Protein AF-A0A7S0MKZ1-F1 (afdb_monomer_lite)

Radius of gyration: 19.64 Å; chains: 1; bounding box: 57×37×52 Å

InterPro domains:
  IPR003675 CAAX prenyl protease 2/Lysostaphin resistance protein A-like domain [PF02517] (67-176)

Organism: NCBI:txid233186

Structure (mmCIF, N/CA/C/O backbone):
data_AF-A0A7S0MKZ1-F1
#
_entry.id   AF-A0A7S0MKZ1-F1
#
loop_
_atom_site.group_PDB
_atom_site.id
_atom_site.type_symbol
_atom_site.label_atom_id
_atom_site.label_alt_id
_atom_site.label_comp_id
_atom_site.label_asym_id
_atom_site.label_entity_id
_atom_site.label_seq_id
_atom_site.pdbx_PDB_ins_code
_atom_site.Cartn_x
_atom_site.Cartn_y
_atom_site.Cartn_z
_atom_site.occupancy
_atom_site.B_iso_or_equiv
_atom_site.auth_seq_id
_atom_site.auth_comp_id
_atom_site.auth_asym_id
_atom_site.auth_atom_id
_atom_site.pdbx_PDB_model_num
ATOM 1 N N . MET A 1 1 ? 18.507 9.967 -11.673 1.00 58.81 1 MET A N 1
ATOM 2 C CA . MET A 1 1 ? 17.142 10.000 -12.241 1.00 58.81 1 MET A CA 1
ATOM 3 C C . MET A 1 1 ? 17.234 10.673 -13.596 1.00 58.81 1 MET A C 1
ATOM 5 O O . MET A 1 1 ? 17.919 11.688 -13.677 1.00 58.81 1 MET A O 1
ATOM 9 N N . SER A 1 2 ? 16.635 10.109 -14.650 1.00 60.75 2 SER A N 1
ATOM 10 C CA . SER A 1 2 ? 16.530 10.819 -15.931 1.00 60.75 2 SER A CA 1
ATOM 11 C C . SER A 1 2 ? 15.840 12.165 -15.674 1.00 60.75 2 SER A C 1
ATOM 13 O O . SER A 1 2 ? 14.897 12.223 -14.884 1.00 60.75 2 SER A O 1
ATOM 15 N N . GLY A 1 3 ? 16.306 13.261 -16.279 1.00 74.06 3 GLY A N 1
ATOM 16 C CA . GLY A 1 3 ? 15.669 14.586 -16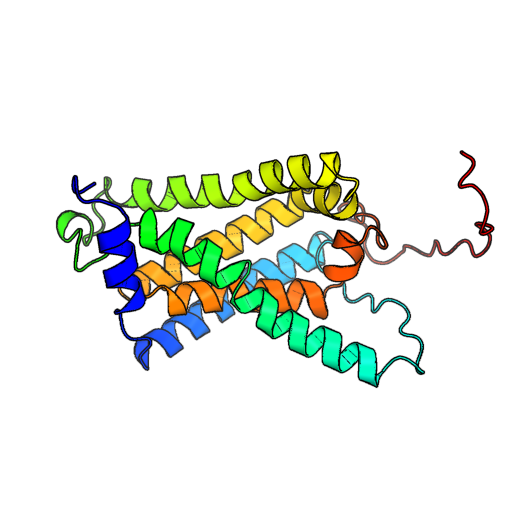.153 1.00 74.06 3 GLY A CA 1
ATOM 17 C C . GLY A 1 3 ? 14.277 14.666 -16.798 1.00 74.06 3 GLY A C 1
ATOM 18 O O . GLY A 1 3 ? 13.786 15.758 -17.065 1.00 74.06 3 GLY A O 1
ATOM 19 N N . LEU A 1 4 ? 13.675 13.514 -17.101 1.00 83.75 4 LEU A N 1
ATOM 20 C CA . LEU A 1 4 ? 12.362 13.381 -17.696 1.00 83.75 4 LEU A CA 1
ATOM 21 C C . LEU A 1 4 ? 11.275 13.612 -16.638 1.00 83.75 4 LEU A C 1
ATOM 23 O O . LEU A 1 4 ? 11.446 13.249 -15.467 1.00 83.75 4 LEU A O 1
ATOM 27 N N . PRO A 1 5 ? 10.147 14.209 -17.040 1.00 90.50 5 PRO A N 1
ATOM 28 C CA . PRO A 1 5 ? 9.021 14.442 -16.149 1.00 90.50 5 PRO A CA 1
ATOM 29 C C . PRO A 1 5 ? 8.377 13.122 -15.704 1.00 90.50 5 PRO A C 1
ATOM 31 O O . PRO A 1 5 ? 8.397 12.116 -16.414 1.00 90.50 5 PRO A O 1
ATOM 34 N N . CYS A 1 6 ? 7.747 13.131 -14.527 1.00 93.31 6 CYS A N 1
ATOM 35 C CA . CYS A 1 6 ? 7.126 11.932 -13.959 1.00 93.31 6 CYS A CA 1
ATOM 36 C C . CYS A 1 6 ? 5.998 11.349 -14.828 1.00 93.31 6 CYS A C 1
ATOM 38 O O . CYS A 1 6 ? 5.799 10.137 -14.817 1.00 93.31 6 CYS A O 1
ATOM 40 N N . TRP A 1 7 ? 5.306 12.175 -15.626 1.00 95.19 7 TRP A N 1
ATOM 41 C CA . TRP A 1 7 ? 4.223 11.705 -16.494 1.00 95.19 7 TRP A CA 1
ATOM 42 C C . TRP A 1 7 ? 4.703 10.681 -17.529 1.00 95.19 7 TRP A C 1
ATOM 44 O O . TRP A 1 7 ? 3.927 9.811 -17.905 1.00 95.19 7 TRP A O 1
ATOM 54 N N . THR A 1 8 ? 5.975 10.724 -17.952 1.00 95.38 8 THR A N 1
ATOM 55 C CA . THR A 1 8 ? 6.518 9.768 -18.933 1.00 95.38 8 THR A CA 1
ATOM 56 C C . THR A 1 8 ? 6.604 8.371 -18.333 1.00 95.38 8 THR A C 1
ATOM 58 O O . THR A 1 8 ? 6.295 7.379 -18.989 1.00 95.38 8 THR A O 1
ATOM 61 N N . ARG A 1 9 ? 6.985 8.290 -17.054 1.00 94.88 9 ARG A N 1
ATOM 62 C CA . ARG A 1 9 ? 6.998 7.031 -16.306 1.00 94.88 9 ARG A CA 1
ATOM 63 C C . ARG A 1 9 ? 5.583 6.554 -16.007 1.00 94.88 9 ARG A C 1
ATOM 65 O O . ARG A 1 9 ? 5.316 5.364 -16.147 1.00 94.88 9 ARG A O 1
ATOM 72 N N . LEU A 1 10 ? 4.675 7.471 -15.668 1.00 97.19 10 LEU A N 1
ATOM 73 C CA . LEU A 1 10 ? 3.264 7.155 -15.450 1.00 97.19 10 LEU A CA 1
ATOM 74 C C . LEU A 1 10 ? 2.625 6.523 -16.690 1.00 97.19 10 LEU A C 1
ATOM 76 O O . LEU A 1 10 ? 2.028 5.455 -16.589 1.00 97.19 10 LEU A O 1
ATOM 80 N N . GLU A 1 11 ? 2.783 7.158 -17.851 1.00 97.75 11 GLU A N 1
ATOM 81 C CA . GLU A 1 11 ? 2.286 6.649 -19.129 1.00 97.75 11 GLU A CA 1
ATOM 82 C C . GLU A 1 11 ? 2.872 5.269 -19.439 1.00 97.75 11 GLU A C 1
ATOM 84 O O . GLU A 1 11 ? 2.119 4.325 -19.675 1.00 97.75 11 GLU A O 1
ATOM 89 N N . ALA A 1 12 ? 4.199 5.122 -19.351 1.00 96.50 12 ALA A N 1
ATOM 90 C CA . ALA A 1 12 ? 4.858 3.841 -19.585 1.00 96.50 12 ALA A CA 1
ATOM 91 C C . ALA A 1 12 ? 4.323 2.743 -18.647 1.00 96.50 12 ALA A C 1
ATOM 93 O O . ALA A 1 12 ? 3.989 1.657 -19.106 1.00 96.50 12 ALA A O 1
ATOM 94 N N . SER A 1 13 ? 4.142 3.053 -17.361 1.00 97.44 13 SER A N 1
ATOM 95 C CA . SER A 1 13 ? 3.659 2.093 -16.360 1.00 97.44 13 SER A CA 1
ATOM 96 C C . SER A 1 13 ? 2.210 1.660 -16.578 1.00 97.44 13 SER A C 1
ATOM 98 O O . SER A 1 13 ? 1.862 0.512 -16.302 1.00 97.44 13 SER A O 1
ATOM 100 N N . LEU A 1 14 ? 1.352 2.580 -17.037 1.00 97.94 14 LEU A N 1
ATOM 101 C CA . LEU A 1 14 ? -0.048 2.300 -17.369 1.00 97.94 14 LEU A CA 1
ATOM 102 C C . LEU A 1 14 ? -0.169 1.436 -18.628 1.00 97.94 14 LEU A C 1
ATOM 104 O O . LEU A 1 14 ? -1.080 0.611 -18.714 1.00 97.94 14 LEU A O 1
ATOM 108 N N . LEU A 1 15 ? 0.742 1.632 -19.584 1.00 97.75 15 LEU A N 1
ATOM 109 C CA . LEU A 1 15 ? 0.801 0.886 -20.840 1.00 97.75 15 LEU A CA 1
ATOM 110 C C . LEU A 1 15 ? 1.528 -0.461 -20.709 1.00 97.75 15 LEU A C 1
ATOM 112 O O . LEU A 1 15 ? 1.342 -1.323 -21.568 1.00 97.75 15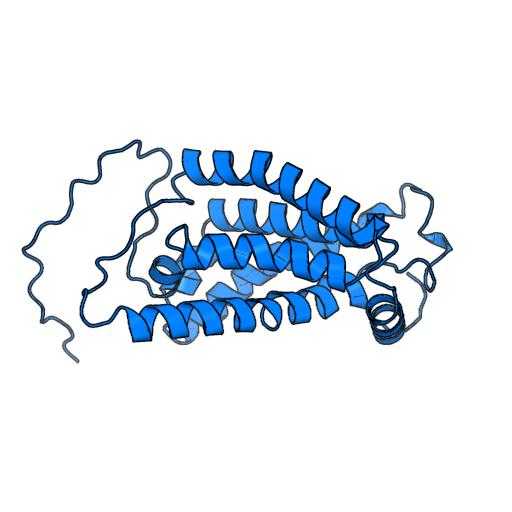 LEU A O 1
ATOM 116 N N . THR A 1 16 ? 2.316 -0.672 -19.649 1.00 96.88 16 THR A N 1
ATOM 117 C CA . THR A 1 16 ? 2.936 -1.970 -19.356 1.00 96.88 16 THR A CA 1
ATOM 118 C C . THR A 1 16 ? 1.845 -3.023 -19.114 1.00 96.88 16 THR A C 1
ATOM 120 O O . THR A 1 16 ? 1.061 -2.895 -18.164 1.00 96.88 16 THR A O 1
ATOM 123 N N . PRO A 1 17 ? 1.763 -4.067 -19.961 1.00 95.75 17 PRO A N 1
ATOM 124 C CA . PRO A 1 17 ? 0.648 -5.002 -19.946 1.00 95.75 17 PRO A CA 1
ATOM 125 C C . PRO A 1 17 ? 0.635 -5.836 -18.665 1.00 95.75 17 PRO A C 1
ATOM 127 O O . PRO A 1 17 ? 1.659 -6.366 -18.241 1.00 95.75 17 PRO A O 1
ATOM 130 N N . PHE A 1 18 ? -0.553 -6.013 -18.085 1.00 96.88 18 PHE A N 1
ATOM 131 C CA . PHE A 1 18 ? -0.762 -6.941 -16.975 1.00 96.88 18 PHE A CA 1
ATOM 132 C C . PHE A 1 18 ? -0.970 -8.364 -17.511 1.00 96.88 18 PHE A C 1
ATOM 134 O O . PHE A 1 18 ? -2.091 -8.858 -17.634 1.00 96.88 18 PHE A O 1
ATOM 141 N N . ASP A 1 19 ? 0.132 -8.978 -17.931 1.00 96.94 19 ASP A N 1
ATOM 142 C CA . ASP A 1 19 ? 0.163 -10.286 -18.580 1.00 96.94 19 ASP A CA 1
ATOM 143 C C . ASP A 1 19 ? 0.189 -11.469 -17.589 1.00 96.94 19 ASP A C 1
ATOM 145 O O . ASP A 1 19 ? 0.125 -11.317 -16.368 1.00 96.94 19 ASP A O 1
ATOM 149 N N . VAL A 1 20 ? 0.292 -12.689 -18.123 1.00 97.56 20 VAL A N 1
ATOM 150 C CA . VAL A 1 20 ? 0.321 -13.927 -17.326 1.00 97.56 20 VAL A CA 1
ATOM 151 C C . VAL A 1 20 ? 1.498 -13.956 -16.345 1.00 97.56 20 VAL A C 1
ATOM 153 O O . VAL A 1 20 ? 1.336 -14.404 -15.210 1.00 97.56 20 VAL A O 1
ATOM 156 N N . ASN A 1 21 ? 2.672 -13.463 -16.748 1.00 96.19 21 ASN A N 1
ATOM 157 C CA . ASN A 1 21 ? 3.822 -13.382 -15.851 1.00 96.19 21 ASN A CA 1
ATOM 158 C C . ASN A 1 21 ? 3.541 -12.418 -14.691 1.00 96.19 21 ASN A C 1
ATOM 160 O O . ASN A 1 21 ? 3.786 -12.749 -13.532 1.00 96.19 21 ASN A O 1
ATOM 164 N N . SER A 1 22 ? 2.946 -11.266 -14.996 1.00 97.00 22 SER A N 1
ATOM 165 C CA . SER A 1 22 ? 2.536 -10.279 -14.000 1.00 97.00 22 SER A CA 1
ATOM 166 C C . SER A 1 22 ? 1.533 -10.853 -13.003 1.00 97.00 22 SER A C 1
ATOM 168 O O . SER A 1 22 ? 1.674 -10.623 -11.805 1.00 97.00 22 SER A O 1
ATOM 170 N N . ILE A 1 23 ? 0.588 -11.681 -13.458 1.00 98.19 23 ILE A N 1
ATOM 171 C CA . ILE A 1 23 ? -0.352 -12.394 -12.581 1.00 98.19 23 ILE A CA 1
ATOM 172 C C . ILE A 1 23 ? 0.391 -13.310 -11.599 1.00 98.19 23 ILE A C 1
ATOM 174 O O . ILE A 1 23 ? 0.123 -13.251 -10.398 1.00 98.19 23 ILE A O 1
ATOM 178 N N . TYR A 1 24 ? 1.334 -14.134 -12.072 1.00 98.31 24 TYR A N 1
ATOM 179 C CA . TYR A 1 24 ? 2.093 -15.033 -11.192 1.00 98.31 24 TYR A CA 1
ATOM 180 C C . TYR A 1 24 ? 2.957 -14.272 -10.186 1.00 98.31 24 TYR A C 1
ATOM 182 O O . TYR A 1 24 ? 2.985 -14.633 -9.009 1.00 98.31 24 TYR A O 1
ATOM 190 N N . VAL A 1 25 ? 3.621 -13.200 -10.625 1.00 98.06 25 VAL A N 1
ATOM 191 C CA . VAL A 1 25 ? 4.422 -12.336 -9.749 1.00 98.06 25 VAL A CA 1
ATOM 192 C C . VAL A 1 25 ? 3.536 -11.677 -8.693 1.00 98.06 25 VAL A C 1
ATOM 194 O O . VAL A 1 25 ? 3.835 -11.776 -7.505 1.00 98.06 25 VAL A O 1
ATOM 197 N N . THR A 1 26 ? 2.419 -11.063 -9.090 1.00 98.50 26 THR A N 1
ATOM 198 C CA . THR A 1 26 ? 1.457 -10.439 -8.169 1.00 98.50 26 THR A CA 1
ATOM 199 C C . THR A 1 26 ? 0.914 -11.444 -7.157 1.00 98.50 26 THR A C 1
ATOM 201 O O . THR A 1 26 ? 0.898 -11.153 -5.961 1.00 98.50 26 THR A O 1
ATOM 204 N N . ALA A 1 27 ? 0.518 -12.640 -7.601 1.00 98.62 27 ALA A N 1
ATOM 205 C CA . ALA A 1 27 ? 0.027 -13.692 -6.715 1.00 98.62 27 ALA A CA 1
ATOM 206 C C . ALA A 1 27 ? 1.109 -14.169 -5.732 1.00 98.62 27 ALA A C 1
ATOM 208 O O . ALA A 1 27 ? 0.839 -14.309 -4.539 1.00 98.62 27 ALA A O 1
ATOM 209 N N . GLY A 1 28 ? 2.342 -14.368 -6.207 1.00 98.69 28 GLY A N 1
ATOM 210 C CA . GLY A 1 28 ? 3.477 -14.748 -5.365 1.00 98.69 28 GLY A CA 1
ATOM 211 C C . GLY A 1 28 ? 3.804 -13.689 -4.311 1.00 98.69 28 GLY A C 1
ATOM 212 O O . GLY A 1 28 ? 3.950 -14.016 -3.134 1.00 98.69 28 GLY A O 1
ATOM 213 N N . VAL A 1 29 ? 3.847 -12.412 -4.707 1.00 98.56 29 VAL A N 1
ATOM 214 C CA . VAL A 1 29 ? 4.084 -11.282 -3.795 1.00 98.56 29 VAL A CA 1
ATOM 215 C C . VAL A 1 29 ? 2.972 -11.170 -2.750 1.00 98.56 29 VAL A C 1
ATOM 217 O O . VAL A 1 29 ? 3.275 -11.008 -1.569 1.00 98.56 29 VAL A O 1
ATOM 220 N N . LEU A 1 30 ? 1.701 -11.314 -3.143 1.00 98.75 30 LEU A N 1
ATOM 221 C CA . LEU A 1 30 ? 0.575 -11.352 -2.203 1.00 98.75 30 LEU A CA 1
ATOM 222 C C . LEU A 1 30 ? 0.685 -12.521 -1.219 1.00 98.75 30 LEU A C 1
ATOM 224 O O . LEU A 1 30 ? 0.434 -12.335 -0.031 1.00 98.75 30 LEU A O 1
ATOM 228 N N . GLY A 1 31 ? 1.087 -13.704 -1.688 1.00 98.62 31 GLY A N 1
ATOM 229 C CA . GLY A 1 31 ? 1.298 -14.873 -0.834 1.00 98.62 31 GLY A CA 1
ATOM 230 C C . GLY A 1 31 ? 2.384 -14.636 0.217 1.00 98.62 31 GLY A C 1
ATOM 231 O O . GLY A 1 31 ? 2.157 -14.873 1.402 1.00 98.62 31 GLY A O 1
ATOM 232 N N . VAL A 1 32 ? 3.537 -14.099 -0.195 1.00 98.50 32 VAL A N 1
ATOM 233 C CA . VAL A 1 32 ? 4.629 -13.739 0.726 1.00 98.50 32 VAL A CA 1
ATOM 234 C C . VAL A 1 32 ? 4.181 -12.661 1.713 1.00 98.50 32 VAL A C 1
ATOM 236 O O . VAL A 1 32 ? 4.410 -12.793 2.915 1.00 98.50 32 VAL A O 1
ATOM 239 N N . LEU A 1 33 ? 3.500 -11.619 1.229 1.00 98.44 33 LEU A N 1
ATOM 240 C CA . LEU A 1 33 ? 2.969 -10.559 2.078 1.00 98.44 33 LEU A CA 1
ATOM 241 C C . LEU A 1 33 ? 1.985 -11.114 3.111 1.00 98.44 33 LEU A C 1
ATOM 243 O O . LEU A 1 33 ? 2.090 -10.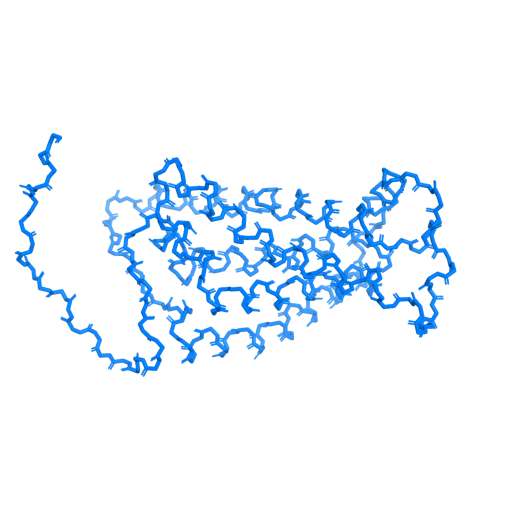753 4.276 1.00 98.44 33 LEU A O 1
ATOM 247 N N . ALA A 1 34 ? 1.074 -12.009 2.726 1.00 98.00 34 ALA A N 1
ATOM 248 C CA . ALA A 1 34 ? 0.127 -12.631 3.647 1.00 98.00 34 ALA A CA 1
ATOM 249 C C . ALA A 1 34 ? 0.845 -13.449 4.734 1.00 98.00 34 ALA A C 1
ATOM 251 O O . ALA A 1 34 ? 0.555 -13.289 5.918 1.00 98.00 34 ALA A O 1
ATOM 252 N N . VAL A 1 35 ? 1.842 -14.258 4.356 1.00 98.19 35 VAL A N 1
ATOM 253 C CA . VAL A 1 35 ? 2.644 -15.057 5.302 1.00 98.19 35 VAL A CA 1
ATOM 254 C C . VAL A 1 35 ? 3.380 -14.184 6.325 1.00 98.19 35 VAL A C 1
ATOM 256 O O . VAL A 1 35 ? 3.582 -14.624 7.452 1.00 98.19 35 VAL A O 1
ATOM 259 N N . ILE A 1 36 ? 3.757 -12.953 5.972 1.00 97.31 36 ILE A N 1
ATOM 260 C CA . ILE A 1 36 ? 4.471 -12.031 6.869 1.00 97.31 36 ILE A CA 1
ATOM 261 C C . ILE A 1 36 ? 3.498 -11.144 7.660 1.00 97.31 36 ILE A C 1
ATOM 263 O O . ILE A 1 36 ? 3.541 -11.087 8.888 1.00 97.31 36 ILE A O 1
ATOM 267 N N . ALA A 1 37 ? 2.620 -10.426 6.965 1.00 96.75 37 ALA A N 1
ATOM 268 C CA . ALA A 1 37 ? 1.786 -9.377 7.537 1.00 96.75 37 ALA A CA 1
ATOM 269 C C . ALA A 1 37 ? 0.660 -9.936 8.412 1.00 96.75 37 ALA A C 1
ATOM 271 O O . ALA A 1 37 ? 0.356 -9.351 9.452 1.00 96.75 37 ALA A O 1
ATOM 272 N N . THR A 1 38 ? 0.059 -11.071 8.040 1.00 95.38 38 THR A N 1
ATOM 273 C CA . THR A 1 38 ? -1.023 -11.678 8.825 1.00 95.38 38 THR A CA 1
ATOM 274 C C . THR A 1 38 ? -0.573 -12.062 10.238 1.00 95.38 38 THR A C 1
ATOM 276 O O . THR A 1 38 ? -1.202 -11.575 11.181 1.00 95.38 38 THR A O 1
ATOM 279 N N . PRO A 1 39 ? 0.510 -12.841 10.449 1.00 95.44 39 PRO A N 1
ATOM 280 C CA . PRO A 1 39 ? 0.942 -13.170 11.804 1.00 95.44 39 PRO A CA 1
ATOM 281 C C . PRO A 1 39 ? 1.406 -11.937 12.583 1.00 95.44 39 PRO A C 1
ATOM 283 O O . PRO A 1 39 ? 1.049 -11.812 13.748 1.00 95.44 39 PRO A O 1
ATOM 286 N N . ILE A 1 40 ? 2.121 -10.986 11.968 1.00 95.19 40 ILE A N 1
ATOM 287 C CA . ILE A 1 40 ? 2.504 -9.730 12.644 1.00 95.19 40 ILE A CA 1
ATOM 288 C C . ILE A 1 40 ? 1.259 -8.975 13.123 1.00 95.19 40 ILE A C 1
ATOM 290 O O . ILE A 1 40 ? 1.175 -8.545 14.276 1.00 95.19 40 ILE A O 1
ATOM 294 N N . GLY A 1 41 ? 0.268 -8.829 12.247 1.00 94.88 41 GLY A N 1
ATOM 295 C CA . GLY A 1 41 ? -0.972 -8.139 12.553 1.00 94.88 41 GLY A CA 1
ATOM 296 C C . GLY A 1 41 ? -1.780 -8.831 13.649 1.00 94.88 41 GLY A C 1
ATOM 297 O O . GLY A 1 41 ? -2.257 -8.161 14.560 1.00 94.88 41 GLY A O 1
ATOM 298 N N . GLN A 1 42 ? -1.893 -10.159 13.605 1.00 93.12 42 GLN A N 1
ATOM 299 C CA . GLN A 1 42 ? -2.633 -10.936 14.603 1.00 93.12 42 GLN A CA 1
ATOM 300 C C . GLN A 1 42 ? -1.915 -10.977 15.957 1.00 93.12 42 GLN A C 1
ATOM 302 O O . GLN A 1 42 ? -2.531 -10.699 16.984 1.00 93.12 42 GLN A O 1
ATOM 307 N N . LEU A 1 43 ? -0.605 -11.249 15.978 1.00 92.62 43 LEU A N 1
ATOM 308 C CA . LEU A 1 43 ? 0.192 -11.310 17.211 1.00 92.62 43 LEU A CA 1
ATOM 309 C C . LEU A 1 43 ? 0.285 -9.949 17.912 1.00 92.62 43 LEU A C 1
ATOM 311 O O . LEU A 1 43 ? 0.344 -9.885 19.138 1.00 92.62 43 LEU A O 1
ATOM 315 N N . SER A 1 44 ? 0.267 -8.853 17.151 1.00 92.06 44 SER A N 1
ATOM 316 C CA . SER A 1 44 ? 0.248 -7.494 17.707 1.00 92.06 44 SER A CA 1
ATOM 317 C C . SER A 1 44 ? -1.149 -7.013 18.129 1.00 92.06 44 SER A C 1
ATOM 319 O O . SER A 1 44 ? -1.269 -5.920 18.692 1.00 92.06 44 SER A O 1
ATOM 321 N N . GLY A 1 45 ? -2.203 -7.792 17.853 1.00 89.81 45 GLY A N 1
ATOM 322 C CA . GLY A 1 45 ? -3.603 -7.435 18.109 1.00 89.81 45 GLY A CA 1
ATOM 323 C C . GLY A 1 45 ? -4.169 -6.364 17.166 1.00 89.81 45 GLY A C 1
ATOM 324 O O . GLY A 1 45 ? -5.240 -5.809 17.429 1.00 89.81 45 GLY A O 1
ATOM 325 N N . PHE A 1 46 ? -3.457 -6.033 16.085 1.00 92.38 46 PHE A N 1
ATOM 326 C CA . PHE A 1 46 ? -3.922 -5.067 15.092 1.00 92.38 46 PHE A CA 1
ATOM 327 C C . PHE A 1 46 ? -4.944 -5.687 14.127 1.00 92.38 46 PHE A C 1
ATOM 329 O O . PHE A 1 46 ? -6.011 -5.113 13.909 1.00 92.38 46 PHE A O 1
ATOM 336 N N . LEU A 1 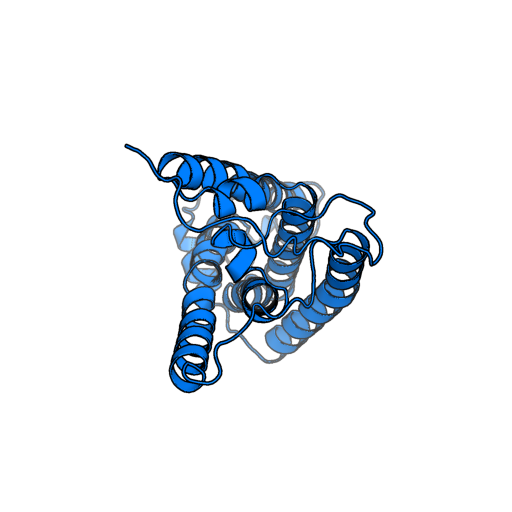47 ? -4.662 -6.881 13.599 1.00 92.50 47 LEU A N 1
ATOM 337 C CA . LEU A 1 47 ? -5.615 -7.658 12.804 1.00 92.50 47 LEU A CA 1
ATOM 338 C C . LEU A 1 47 ? -6.444 -8.538 13.737 1.00 92.50 47 LEU A C 1
ATOM 340 O O . LEU A 1 47 ? -5.917 -9.411 14.425 1.00 92.50 47 LEU A O 1
ATOM 344 N N . SER A 1 48 ? -7.745 -8.286 13.763 1.00 86.25 48 SER A N 1
ATOM 345 C CA . SER A 1 48 ? -8.717 -8.901 14.661 1.00 86.25 48 SER A CA 1
ATOM 346 C C . SER A 1 48 ? -9.904 -9.361 13.825 1.00 86.25 48 SER A C 1
ATOM 348 O O . SER A 1 48 ? -10.264 -8.679 12.879 1.00 86.25 48 SER A O 1
ATOM 350 N N . PHE A 1 49 ? -10.483 -10.518 14.139 1.00 79.94 49 PHE A N 1
ATOM 351 C CA . PHE A 1 49 ? -11.766 -10.938 13.575 1.00 79.94 49 PHE A CA 1
ATOM 352 C C . PHE A 1 49 ? -12.879 -10.562 14.567 1.00 79.94 49 PHE A C 1
ATOM 354 O O . PHE A 1 49 ? -13.448 -11.440 15.215 1.00 79.94 49 PHE A O 1
ATOM 361 N N . ARG A 1 50 ? -13.175 -9.274 14.764 1.00 66.81 50 ARG A N 1
ATOM 362 C CA . ARG A 1 50 ? -14.353 -8.832 15.527 1.00 66.81 50 ARG A CA 1
ATOM 363 C C . ARG A 1 50 ? -15.364 -8.260 14.560 1.00 66.81 50 ARG A C 1
ATOM 365 O O . ARG A 1 50 ? -15.426 -7.061 14.329 1.00 66.81 50 ARG A O 1
ATOM 372 N N . HIS A 1 51 ? -16.246 -9.133 14.094 1.00 58.59 51 HIS A N 1
ATOM 373 C CA . HIS A 1 51 ? -17.441 -8.679 13.407 1.00 58.59 51 HIS A CA 1
ATOM 374 C C . HIS A 1 51 ? -18.188 -7.728 14.351 1.00 58.59 51 HIS A C 1
ATOM 376 O O . HIS A 1 51 ? -18.703 -8.166 15.383 1.00 58.59 51 HIS A O 1
ATOM 382 N N . ALA A 1 52 ? -18.210 -6.431 14.034 1.00 51.62 52 ALA A N 1
ATOM 383 C CA . ALA A 1 52 ? -19.134 -5.520 14.681 1.00 51.62 52 ALA A CA 1
ATOM 384 C C . ALA A 1 52 ? -20.544 -6.085 14.505 1.00 51.62 52 ALA A C 1
ATOM 386 O O . ALA A 1 52 ? -20.869 -6.634 13.450 1.00 51.62 52 ALA A O 1
ATOM 387 N N . HIS A 1 53 ? -21.341 -5.997 15.569 1.00 49.25 53 HIS A N 1
ATOM 388 C CA . HIS A 1 53 ? -22.727 -6.445 15.620 1.00 49.25 53 HIS A CA 1
ATOM 389 C C . HIS A 1 53 ? -23.495 -5.932 14.394 1.00 49.25 53 HIS A C 1
ATOM 391 O O . HIS A 1 53 ? -23.932 -4.785 14.358 1.00 49.25 53 HIS A O 1
ATOM 397 N N . ALA A 1 54 ? -23.619 -6.771 13.366 1.00 53.25 54 ALA A N 1
ATOM 398 C CA . ALA A 1 54 ? -24.449 -6.475 12.217 1.00 53.25 54 ALA A CA 1
ATOM 399 C C . ALA A 1 54 ? -25.891 -6.756 12.630 1.00 53.25 54 ALA A C 1
ATOM 401 O O . ALA A 1 54 ? -26.232 -7.895 12.958 1.00 53.25 54 ALA A O 1
ATOM 402 N N . ASP A 1 55 ? -26.715 -5.713 12.630 1.00 53.81 55 ASP A N 1
ATOM 403 C CA . ASP A 1 55 ? -28.160 -5.865 12.710 1.00 53.81 55 ASP A CA 1
ATOM 404 C C . ASP A 1 55 ? -28.621 -6.712 11.500 1.00 53.81 55 ASP A C 1
ATOM 406 O O . ASP A 1 55 ? -28.312 -6.358 10.352 1.00 53.81 55 ASP A O 1
ATOM 410 N N . PRO A 1 56 ? -29.276 -7.868 11.712 1.00 53.84 56 PRO A N 1
ATOM 411 C CA . PRO A 1 56 ? -29.678 -8.769 10.634 1.00 53.84 56 PRO A CA 1
ATOM 412 C C . PRO A 1 56 ? -30.606 -8.126 9.587 1.00 53.84 56 PRO A C 1
ATOM 414 O O . PRO A 1 56 ? -30.587 -8.569 8.434 1.00 53.84 56 PRO A O 1
ATOM 417 N N . ASP A 1 57 ? -31.332 -7.054 9.925 1.00 56.69 57 ASP A N 1
ATOM 418 C CA . ASP A 1 57 ? -32.207 -6.336 8.982 1.00 56.69 57 ASP A CA 1
ATOM 419 C C . ASP A 1 57 ? -31.442 -5.430 7.989 1.00 56.69 57 ASP A C 1
ATOM 421 O O . ASP A 1 57 ? -32.011 -4.939 7.009 1.00 56.69 57 ASP A O 1
ATOM 425 N N . ASP A 1 58 ? -30.124 -5.272 8.162 1.00 59.69 58 ASP A N 1
ATOM 426 C CA . ASP A 1 58 ? -29.257 -4.438 7.317 1.00 59.69 58 ASP A CA 1
ATOM 427 C C . ASP A 1 58 ? -28.401 -5.257 6.322 1.00 59.69 58 ASP A C 1
ATOM 429 O O . ASP A 1 58 ? -27.534 -4.726 5.627 1.00 59.69 58 ASP A O 1
ATOM 433 N N . ALA A 1 59 ? -28.641 -6.569 6.196 1.00 61.34 59 ALA A N 1
ATOM 434 C CA . ALA A 1 59 ? -27.758 -7.506 5.487 1.00 61.34 59 ALA A CA 1
ATOM 435 C C . ALA A 1 59 ? -27.603 -7.267 3.966 1.00 61.34 59 ALA A C 1
ATOM 437 O O . ALA A 1 59 ? -26.565 -7.581 3.381 1.00 61.34 59 ALA A O 1
ATOM 438 N N . VAL A 1 60 ? -28.621 -6.735 3.282 1.00 61.50 60 VAL A N 1
ATOM 439 C CA . VAL A 1 60 ? -28.521 -6.407 1.842 1.00 61.50 60 VAL A CA 1
ATOM 440 C C . VAL A 1 60 ? -27.806 -5.072 1.635 1.00 61.50 60 VAL A C 1
ATOM 442 O O . VAL A 1 60 ? -26.953 -4.955 0.752 1.00 61.50 60 VAL A O 1
ATOM 445 N N . LYS A 1 61 ? -28.107 -4.081 2.482 1.00 62.06 61 LYS A N 1
ATOM 446 C CA . LYS A 1 61 ? -27.414 -2.788 2.489 1.00 62.06 61 LYS A CA 1
ATOM 447 C C . LYS A 1 61 ? -25.939 -2.977 2.843 1.00 62.06 61 LYS A C 1
ATOM 449 O O . LYS A 1 61 ? -25.087 -2.407 2.168 1.00 62.06 61 LYS A O 1
ATOM 454 N N . SER A 1 62 ? -25.623 -3.865 3.786 1.00 76.19 62 SER A N 1
ATOM 455 C CA . SER A 1 62 ? -24.245 -4.192 4.155 1.00 76.19 62 SER A CA 1
ATOM 456 C C . SER A 1 62 ? -23.471 -4.831 2.997 1.00 76.19 62 SER A C 1
ATOM 458 O O . SER A 1 62 ? -22.347 -4.418 2.723 1.00 76.19 62 SER A O 1
ATOM 460 N N . ARG A 1 63 ? -24.076 -5.745 2.223 1.00 82.56 63 ARG A N 1
ATOM 461 C CA . ARG A 1 63 ? -23.428 -6.354 1.042 1.00 82.56 63 ARG A CA 1
ATOM 462 C C . ARG A 1 63 ? -23.105 -5.346 -0.056 1.00 82.56 63 ARG A C 1
ATOM 464 O O . ARG A 1 63 ? -22.011 -5.399 -0.613 1.00 82.56 63 ARG A O 1
ATOM 471 N N . LEU A 1 64 ? -24.028 -4.436 -0.372 1.00 85.00 64 LEU A N 1
ATOM 472 C CA . LEU A 1 64 ? -23.782 -3.394 -1.376 1.00 85.00 64 LEU A CA 1
ATOM 473 C C . LEU A 1 64 ? -22.720 -2.398 -0.906 1.00 85.00 64 LEU A C 1
ATOM 475 O O . LEU A 1 64 ? -21.867 -2.008 -1.700 1.00 85.00 64 LEU A O 1
ATOM 479 N N . VAL A 1 65 ? -22.728 -2.034 0.379 1.00 85.88 65 VAL A N 1
ATOM 480 C CA . VAL A 1 65 ? -21.698 -1.175 0.978 1.00 85.88 65 VAL A CA 1
ATOM 481 C C . VAL A 1 65 ? -20.324 -1.839 0.915 1.00 85.88 65 VAL A C 1
ATOM 483 O O . VAL A 1 65 ? -19.364 -1.181 0.520 1.00 85.88 65 VAL A O 1
ATOM 486 N N . VAL A 1 66 ? -20.218 -3.136 1.225 1.00 88.75 66 VAL A N 1
ATOM 487 C CA . VAL A 1 66 ? -18.954 -3.876 1.088 1.00 88.75 66 VAL A CA 1
ATOM 488 C C . VAL A 1 66 ? -18.532 -3.962 -0.376 1.00 88.75 66 VAL A C 1
ATOM 490 O O . VAL A 1 66 ? -17.398 -3.621 -0.689 1.00 88.75 66 VAL A O 1
ATOM 493 N N . ALA A 1 67 ? -19.421 -4.354 -1.292 1.00 90.81 67 ALA A N 1
ATOM 494 C CA . ALA A 1 67 ? -19.082 -4.487 -2.709 1.00 90.81 67 ALA A CA 1
ATOM 495 C C . ALA A 1 67 ? -18.615 -3.154 -3.313 1.00 90.81 67 ALA A C 1
ATOM 497 O O . ALA A 1 67 ? -17.550 -3.084 -3.929 1.00 90.81 67 ALA A O 1
ATOM 498 N N . PHE A 1 68 ? -19.371 -2.078 -3.083 1.00 93.00 68 PHE A N 1
ATOM 499 C CA . PHE A 1 68 ? -18.984 -0.739 -3.516 1.00 93.00 68 PHE A CA 1
ATOM 500 C C . PHE A 1 68 ? -17.698 -0.280 -2.830 1.00 93.00 68 PHE A C 1
ATOM 502 O O . PHE A 1 68 ? -16.835 0.304 -3.476 1.00 93.00 68 PHE A O 1
ATOM 509 N N . GLY A 1 69 ? -17.539 -0.574 -1.540 1.00 92.62 69 GLY A N 1
ATOM 510 C CA . GLY A 1 69 ? -16.338 -0.269 -0.776 1.00 92.62 69 GLY A CA 1
ATOM 511 C C . GLY A 1 69 ? -15.090 -0.945 -1.343 1.00 92.62 69 GLY A C 1
ATOM 512 O O . GLY A 1 69 ? -14.084 -0.274 -1.537 1.00 92.62 69 GLY A O 1
ATOM 513 N N . VAL A 1 70 ? -15.170 -2.232 -1.682 1.00 94.69 70 VAL A N 1
ATOM 514 C CA . VAL A 1 70 ? -14.085 -3.009 -2.300 1.00 94.69 70 VAL A CA 1
ATOM 515 C C . VAL A 1 70 ? -13.711 -2.451 -3.674 1.00 94.69 70 VAL A C 1
ATOM 517 O O . VAL A 1 70 ? -12.529 -2.309 -3.978 1.00 94.69 70 VAL A O 1
ATOM 520 N N . VAL A 1 71 ? -14.695 -2.100 -4.507 1.00 96.50 71 VAL A N 1
ATOM 521 C CA . VAL A 1 71 ? -14.424 -1.483 -5.817 1.00 96.50 71 VAL A CA 1
ATOM 522 C C . VAL A 1 71 ? -13.826 -0.089 -5.642 1.00 96.50 71 VAL A C 1
ATOM 524 O O . VAL A 1 71 ? -12.851 0.258 -6.303 1.00 96.50 71 VAL A O 1
ATOM 527 N N . ARG A 1 72 ? -14.372 0.712 -4.724 1.00 96.75 72 ARG A N 1
ATOM 528 C CA . ARG A 1 72 ? -13.868 2.051 -4.423 1.00 96.75 72 ARG A CA 1
ATOM 529 C C . ARG A 1 72 ? -12.411 1.999 -3.980 1.00 96.75 72 ARG A C 1
ATOM 531 O O . ARG A 1 72 ? -11.628 2.787 -4.500 1.00 96.75 72 ARG A O 1
ATOM 538 N N . THR A 1 73 ? -12.048 1.095 -3.067 1.00 96.69 73 THR A N 1
ATOM 539 C CA . THR A 1 73 ? -10.680 1.013 -2.533 1.00 96.69 73 THR A CA 1
ATOM 540 C C . THR A 1 73 ? -9.655 0.659 -3.598 1.00 96.69 73 THR A C 1
ATOM 542 O O . THR A 1 73 ? -8.514 1.095 -3.478 1.00 96.69 73 THR A O 1
ATOM 545 N N . PHE A 1 74 ? -10.054 -0.048 -4.664 1.00 98.25 74 PHE A N 1
ATOM 546 C CA . PHE A 1 74 ? -9.179 -0.294 -5.810 1.00 98.25 74 PHE A CA 1
ATOM 547 C C . PHE A 1 74 ? -8.767 1.010 -6.492 1.00 98.25 74 PHE A C 1
ATOM 549 O O . PHE A 1 74 ? -7.589 1.209 -6.763 1.00 98.25 74 PHE A O 1
ATOM 556 N N . PHE A 1 75 ? -9.711 1.918 -6.749 1.00 98.06 75 PHE A N 1
ATOM 557 C CA . PHE A 1 75 ? -9.398 3.194 -7.396 1.00 98.06 75 PHE A CA 1
ATOM 558 C C . PHE A 1 75 ? -8.768 4.193 -6.421 1.00 98.06 75 PHE A C 1
ATOM 560 O O . PHE A 1 75 ? -7.759 4.818 -6.744 1.00 98.06 75 PHE A O 1
ATOM 567 N N . VAL A 1 76 ? -9.355 4.336 -5.229 1.00 96.25 76 VAL A N 1
ATOM 568 C CA . VAL A 1 76 ? -8.893 5.231 -4.163 1.00 96.25 76 VAL A CA 1
ATOM 569 C C . VAL A 1 76 ? -9.034 4.514 -2.813 1.00 96.25 76 VAL A C 1
ATOM 571 O O . VAL A 1 76 ? -10.165 4.297 -2.364 1.00 96.25 76 VAL A O 1
ATOM 574 N N . PRO A 1 77 ? -7.923 4.184 -2.132 1.00 95.81 77 PRO A N 1
ATOM 575 C CA . PRO A 1 77 ? -6.586 4.742 -2.360 1.00 95.81 77 PRO A CA 1
ATOM 576 C C . PRO A 1 77 ? -5.745 4.055 -3.447 1.00 95.81 77 PRO A C 1
ATOM 578 O O . PRO A 1 77 ? -4.901 4.717 -4.039 1.00 95.81 77 PRO A O 1
ATOM 581 N N . SER A 1 78 ? -5.948 2.767 -3.738 1.00 98.12 78 SER A N 1
ATOM 582 C CA . SER A 1 78 ? -4.855 1.933 -4.258 1.00 98.12 78 SER A CA 1
ATOM 583 C C . SER A 1 78 ? -4.288 2.368 -5.611 1.00 98.12 78 SER A C 1
ATOM 585 O O . SER A 1 78 ? -3.114 2.713 -5.679 1.00 98.12 78 SER A O 1
ATOM 587 N N . LEU A 1 79 ? -5.076 2.406 -6.686 1.00 98.50 79 LEU A N 1
ATOM 588 C CA . LEU A 1 79 ? -4.568 2.768 -8.012 1.00 98.50 79 LEU A CA 1
ATOM 589 C C . LEU A 1 79 ? -4.035 4.205 -8.047 1.00 98.50 79 LEU A C 1
ATOM 591 O O . LEU A 1 79 ? -2.967 4.441 -8.606 1.00 98.50 79 LEU A O 1
ATOM 595 N N . LEU A 1 80 ? -4.753 5.157 -7.443 1.00 98.25 80 LEU A N 1
ATOM 596 C CA . LEU A 1 80 ? -4.324 6.556 -7.391 1.00 98.25 80 LEU A CA 1
ATOM 597 C C . LEU A 1 80 ? -2.968 6.707 -6.688 1.00 98.25 80 LEU A C 1
ATOM 599 O O . LEU A 1 80 ? -2.072 7.380 -7.201 1.00 98.25 80 LEU A O 1
ATOM 603 N N . GLU A 1 81 ? -2.812 6.071 -5.531 1.00 98.31 81 GLU A N 1
ATOM 604 C CA . GLU A 1 81 ? -1.570 6.110 -4.773 1.00 98.31 81 GLU A CA 1
ATOM 605 C C . GLU A 1 81 ? -0.439 5.391 -5.506 1.00 98.31 81 GLU A C 1
ATOM 607 O O . GLU A 1 81 ? 0.658 5.934 -5.574 1.00 98.31 81 GLU A O 1
ATOM 612 N N . GLU A 1 82 ? -0.677 4.233 -6.125 1.00 98.56 82 GLU A N 1
ATOM 613 C CA . GLU A 1 82 ? 0.365 3.533 -6.886 1.00 98.56 82 GLU A CA 1
ATOM 614 C C . GLU A 1 82 ? 0.800 4.296 -8.144 1.00 98.56 82 GLU A C 1
ATOM 616 O O . GLU A 1 82 ? 1.991 4.326 -8.466 1.00 98.56 82 GLU A O 1
ATOM 621 N N . CYS A 1 83 ? -0.118 4.994 -8.817 1.00 98.38 83 CYS A N 1
ATOM 622 C CA . CYS A 1 83 ? 0.228 5.917 -9.898 1.00 98.38 83 CYS A CA 1
ATOM 623 C C . CYS A 1 83 ? 1.187 7.016 -9.416 1.00 98.38 83 CYS A C 1
ATOM 625 O O . CYS A 1 83 ? 2.140 7.365 -10.111 1.00 98.38 83 CYS A O 1
ATOM 627 N N . PHE A 1 84 ? 0.979 7.554 -8.215 1.00 97.56 84 PHE A N 1
ATOM 628 C CA . PHE A 1 84 ? 1.874 8.564 -7.660 1.00 97.56 84 PHE A CA 1
ATOM 629 C C . PHE A 1 84 ? 3.182 7.954 -7.132 1.00 97.56 84 PHE A C 1
ATOM 631 O O . PHE A 1 84 ? 4.269 8.314 -7.576 1.00 97.56 84 PHE A O 1
ATOM 638 N N . TRP A 1 85 ? 3.109 7.006 -6.205 1.00 97.06 85 TRP A N 1
ATOM 639 C CA . TRP A 1 85 ? 4.280 6.501 -5.500 1.00 97.06 85 TRP A CA 1
ATOM 640 C C . TRP A 1 85 ? 5.164 5.616 -6.363 1.00 97.06 85 TRP A C 1
ATOM 642 O O . TRP A 1 85 ? 6.378 5.696 -6.222 1.00 97.06 85 TRP A O 1
ATOM 652 N N . ARG A 1 86 ? 4.599 4.778 -7.241 1.00 96.31 86 ARG A N 1
ATOM 653 C CA . ARG A 1 86 ? 5.371 3.825 -8.057 1.00 96.31 86 ARG A CA 1
ATOM 654 C C . ARG A 1 86 ? 5.552 4.392 -9.453 1.00 96.31 86 ARG A C 1
ATOM 656 O O . ARG A 1 86 ? 6.677 4.658 -9.856 1.00 96.31 86 ARG A O 1
ATOM 663 N N . ALA A 1 87 ? 4.464 4.685 -10.152 1.00 96.06 87 ALA A N 1
ATOM 664 C CA . ALA A 1 87 ? 4.571 5.066 -11.554 1.00 96.06 87 ALA A CA 1
ATOM 665 C C . ALA A 1 87 ? 5.238 6.441 -11.768 1.00 96.06 87 ALA A C 1
ATOM 667 O O . ALA A 1 87 ? 5.972 6.608 -12.733 1.00 96.06 87 ALA A O 1
ATOM 668 N N . CYS A 1 88 ? 5.052 7.422 -10.874 1.00 95.00 88 CYS A N 1
ATOM 669 C CA . CYS A 1 88 ? 5.705 8.733 -11.007 1.00 95.00 88 CYS A CA 1
ATOM 670 C C . CYS A 1 88 ? 7.114 8.798 -10.384 1.00 95.00 88 CYS A C 1
ATOM 672 O O . CYS A 1 88 ? 7.994 9.462 -10.948 1.00 95.00 88 CYS A O 1
ATOM 674 N N . LEU A 1 89 ? 7.329 8.171 -9.218 1.00 93.50 89 LEU A N 1
ATOM 675 C CA . LEU A 1 89 ? 8.561 8.349 -8.431 1.00 93.50 89 LEU A CA 1
ATOM 676 C C . LEU A 1 89 ? 9.597 7.230 -8.604 1.00 93.50 89 LEU A C 1
ATOM 678 O O . LEU A 1 89 ? 10.790 7.511 -8.459 1.00 93.50 89 LEU A O 1
ATOM 682 N N . LEU A 1 90 ? 9.185 5.993 -8.910 1.00 92.38 90 LEU A N 1
ATOM 683 C CA . LEU A 1 90 ? 10.121 4.887 -9.141 1.00 92.38 90 LEU A CA 1
ATOM 684 C C . LEU A 1 90 ? 10.574 4.861 -10.607 1.00 92.38 90 LEU A C 1
ATOM 686 O O . LEU A 1 90 ? 9.829 5.272 -11.496 1.00 92.38 90 LEU A O 1
ATOM 690 N N . PRO A 1 91 ? 11.791 4.364 -10.885 1.00 90.94 91 PRO A N 1
ATOM 691 C CA . PRO A 1 91 ? 12.276 4.222 -12.253 1.00 90.94 91 PRO A CA 1
ATOM 692 C C . PRO A 1 91 ? 11.433 3.208 -13.039 1.00 90.94 91 PRO A C 1
ATOM 694 O O . PRO A 1 91 ? 10.996 2.196 -12.490 1.00 90.94 91 PRO A O 1
ATOM 697 N N . HIS A 1 92 ? 11.242 3.454 -14.336 1.00 91.31 92 HIS A N 1
ATOM 698 C CA . HIS A 1 92 ? 10.551 2.528 -15.239 1.00 91.31 92 HIS A CA 1
ATOM 699 C C . HIS A 1 92 ? 11.529 1.963 -16.283 1.00 91.31 92 HIS A C 1
ATOM 701 O O . HIS A 1 92 ? 12.254 2.750 -16.888 1.00 91.31 92 HIS A O 1
ATOM 707 N N . PRO A 1 93 ? 11.538 0.650 -16.589 1.00 88.75 93 PRO A N 1
ATOM 708 C CA . PRO A 1 93 ? 12.487 0.052 -17.536 1.00 88.75 93 PRO A CA 1
ATOM 709 C C . PRO A 1 93 ? 12.641 0.712 -18.892 1.00 88.75 93 PRO A C 1
ATOM 711 O O . PRO A 1 93 ? 13.754 0.885 -19.382 1.00 88.75 93 PRO A O 1
ATOM 714 N N . MET A 1 94 ? 11.522 1.106 -19.483 1.00 87.69 94 MET A N 1
ATOM 715 C CA . MET A 1 94 ? 11.510 1.737 -20.801 1.00 87.69 94 MET A CA 1
ATOM 716 C C . MET A 1 94 ? 11.993 3.193 -20.785 1.00 87.69 94 MET A C 1
ATOM 718 O O . MET A 1 94 ? 12.284 3.746 -21.839 1.00 87.69 94 MET A O 1
ATOM 722 N N . VAL A 1 95 ? 12.057 3.821 -19.608 1.00 88.19 95 VAL A N 1
ATOM 723 C CA . VAL A 1 95 ? 12.361 5.252 -19.441 1.00 88.19 95 VAL A CA 1
ATOM 724 C C . VAL A 1 95 ? 13.731 5.452 -18.786 1.00 88.19 95 VAL A C 1
ATOM 726 O O . VAL A 1 95 ? 14.486 6.347 -19.156 1.00 88.19 95 VAL A O 1
ATOM 729 N N . ASP A 1 96 ? 14.084 4.591 -17.833 1.00 86.12 96 ASP A N 1
ATOM 730 C CA . ASP A 1 96 ? 15.254 4.692 -16.964 1.00 86.12 96 ASP A CA 1
ATOM 731 C C . ASP A 1 96 ? 16.139 3.436 -17.081 1.00 86.12 96 ASP A C 1
ATOM 733 O O . ASP A 1 96 ? 16.450 2.775 -16.087 1.00 86.12 96 ASP A O 1
ATOM 737 N N . ALA A 1 97 ? 16.578 3.107 -18.301 1.00 73.31 97 ALA A N 1
ATOM 738 C CA . ALA A 1 97 ? 17.378 1.908 -18.593 1.00 73.31 97 ALA A CA 1
ATOM 739 C C . ALA A 1 97 ? 18.661 1.787 -17.741 1.00 73.31 97 ALA A C 1
ATOM 741 O O . ALA A 1 97 ? 19.086 0.685 -17.407 1.00 73.31 97 ALA A O 1
ATOM 742 N N . ALA A 1 98 ? 19.249 2.916 -17.329 1.00 67.44 98 ALA A N 1
ATOM 743 C CA . ALA A 1 98 ? 20.446 2.952 -16.485 1.00 67.44 98 ALA A CA 1
ATOM 744 C C . ALA A 1 98 ? 20.219 2.431 -15.050 1.00 67.44 98 ALA A C 1
ATOM 746 O O . ALA A 1 98 ? 21.183 2.103 -14.364 1.00 67.44 98 ALA A O 1
ATOM 747 N N . CYS A 1 99 ? 18.967 2.353 -14.584 1.00 63.81 99 CYS A N 1
ATOM 748 C CA . CYS A 1 99 ? 18.622 1.875 -13.241 1.00 63.81 99 CYS A CA 1
ATOM 749 C C . CYS A 1 99 ? 18.248 0.382 -13.201 1.00 63.81 99 CYS A C 1
ATOM 751 O O . CYS A 1 99 ? 17.952 -0.151 -12.129 1.00 63.81 99 CYS A O 1
ATOM 753 N N . ILE A 1 100 ? 18.279 -0.307 -14.348 1.00 59.66 100 ILE A N 1
ATOM 754 C CA . ILE A 1 100 ? 17.971 -1.736 -14.467 1.00 59.66 100 ILE A CA 1
ATOM 755 C C . ILE A 1 100 ? 19.267 -2.518 -14.534 1.00 59.66 100 ILE A C 1
ATOM 757 O O . ILE A 1 100 ? 19.844 -2.733 -15.592 1.00 59.66 100 ILE A O 1
ATOM 761 N N . GLY A 1 101 ? 19.758 -2.905 -13.364 1.00 53.72 101 GLY A N 1
ATOM 762 C CA . GLY A 1 101 ? 21.011 -3.652 -13.259 1.00 53.72 101 GLY A CA 1
ATOM 763 C C . GLY A 1 101 ? 21.506 -3.888 -11.838 1.00 53.72 101 GLY A C 1
ATOM 764 O O . GLY A 1 101 ? 22.527 -4.540 -11.662 1.00 53.72 101 GLY A O 1
ATOM 765 N N . GLY A 1 102 ? 20.808 -3.380 -10.814 1.00 53.22 102 GLY A N 1
ATOM 766 C CA . GLY A 1 102 ? 21.136 -3.687 -9.418 1.00 53.22 102 GLY A CA 1
ATOM 767 C C . GLY A 1 102 ? 22.422 -3.032 -8.909 1.00 53.22 102 GLY A C 1
ATOM 768 O O . GLY A 1 102 ? 22.970 -3.475 -7.904 1.00 53.22 102 GLY A O 1
ATOM 769 N N . GLY A 1 103 ? 22.905 -1.975 -9.572 1.00 58.62 103 GLY A N 1
ATOM 770 C CA . GLY A 1 103 ? 24.003 -1.172 -9.043 1.00 58.62 103 GLY A CA 1
ATOM 771 C C . GLY A 1 103 ? 23.640 -0.559 -7.679 1.00 58.62 103 GLY A C 1
ATOM 772 O O . GLY A 1 103 ? 22.462 -0.306 -7.412 1.00 58.62 103 GLY A O 1
ATOM 773 N N . PRO A 1 104 ? 24.623 -0.274 -6.811 1.00 56.75 104 PRO A N 1
ATOM 774 C CA . PRO A 1 104 ? 24.386 0.308 -5.489 1.00 56.75 104 PRO A CA 1
ATOM 775 C C . PRO A 1 104 ? 23.720 1.693 -5.534 1.00 56.75 104 PRO A C 1
ATOM 777 O O . PRO A 1 104 ? 23.161 2.114 -4.535 1.00 56.75 104 PRO A O 1
ATOM 780 N N . ASP A 1 105 ? 23.679 2.378 -6.676 1.00 63.25 105 ASP A N 1
ATOM 781 C CA . ASP A 1 105 ? 22.936 3.640 -6.825 1.00 63.25 105 ASP A CA 1
ATOM 782 C C . ASP A 1 105 ? 21.466 3.433 -7.240 1.00 63.25 105 ASP A C 1
ATOM 784 O O . ASP A 1 105 ? 20.685 4.382 -7.330 1.00 63.25 105 ASP A O 1
ATOM 788 N N . CYS A 1 106 ? 21.059 2.184 -7.492 1.00 70.19 106 CYS A N 1
ATOM 789 C CA . CYS A 1 106 ? 19.734 1.852 -8.008 1.00 70.19 106 CYS A CA 1
ATOM 790 C C . CYS A 1 106 ? 18.695 1.612 -6.910 1.00 70.19 106 CYS A C 1
ATOM 792 O O . CYS A 1 106 ? 17.517 1.594 -7.236 1.00 70.19 106 CYS A O 1
ATOM 794 N N . TRP A 1 107 ? 19.073 1.441 -5.634 1.00 70.38 107 TRP A N 1
ATOM 795 C CA . TRP A 1 107 ? 18.116 1.118 -4.557 1.00 70.38 107 TRP A CA 1
ATOM 796 C C . TRP A 1 107 ? 17.478 2.350 -3.902 1.00 70.38 107 TRP A C 1
ATOM 798 O O . TRP A 1 107 ? 16.326 2.285 -3.469 1.00 70.38 107 TRP A O 1
ATOM 808 N N . ALA A 1 108 ? 18.185 3.486 -3.847 1.00 77.06 108 ALA A N 1
ATOM 809 C CA . ALA A 1 108 ? 17.678 4.708 -3.217 1.00 77.06 108 ALA A CA 1
ATOM 810 C C . ALA A 1 108 ? 16.353 5.217 -3.835 1.00 77.06 108 ALA A C 1
ATOM 812 O O . ALA A 1 108 ? 15.454 5.574 -3.066 1.00 77.06 108 ALA A O 1
ATOM 813 N N . PRO A 1 109 ? 16.158 5.171 -5.173 1.00 80.38 109 PRO A N 1
ATOM 814 C CA . PRO A 1 109 ? 14.876 5.492 -5.808 1.00 80.38 109 PRO A CA 1
ATOM 815 C C . PRO A 1 109 ? 13.704 4.586 -5.407 1.00 80.38 109 PRO A C 1
ATOM 817 O O . PRO A 1 109 ? 12.562 4.979 -5.602 1.00 80.38 109 PRO A O 1
ATOM 820 N N . TYR A 1 110 ? 13.956 3.402 -4.842 1.00 85.81 110 TYR A N 1
ATOM 821 C CA . TYR A 1 110 ? 12.904 2.514 -4.337 1.00 85.81 110 TYR A CA 1
ATOM 822 C C . TYR A 1 110 ? 12.661 2.712 -2.837 1.00 85.81 110 TYR A C 1
ATOM 824 O O . TYR A 1 110 ? 11.515 2.690 -2.390 1.00 85.81 110 TYR A O 1
ATOM 832 N N . LEU A 1 111 ? 13.720 2.933 -2.046 1.00 89.56 111 LEU A N 1
ATOM 833 C CA . LEU A 1 111 ? 13.596 3.053 -0.591 1.00 89.56 111 LEU A CA 1
ATOM 834 C C . LEU A 1 111 ? 12.935 4.370 -0.165 1.00 89.56 111 LEU A C 1
ATOM 836 O O . LEU A 1 111 ? 12.034 4.355 0.673 1.00 89.56 111 LEU A O 1
ATOM 840 N N . ILE A 1 112 ? 13.370 5.505 -0.724 1.00 92.44 112 ILE A N 1
ATOM 841 C CA . ILE A 1 112 ? 12.895 6.827 -0.286 1.00 92.44 112 ILE A CA 1
ATOM 842 C C . ILE A 1 112 ? 11.382 6.978 -0.514 1.00 92.44 112 ILE A C 1
ATOM 844 O O . ILE A 1 112 ? 10.686 7.295 0.453 1.00 92.44 112 ILE A O 1
ATOM 848 N N . PRO A 1 113 ? 10.825 6.702 -1.713 1.00 93.69 113 PRO A N 1
ATOM 849 C CA . PRO A 1 113 ? 9.380 6.782 -1.916 1.00 93.69 113 PRO A CA 1
ATOM 850 C C . PRO A 1 113 ? 8.597 5.823 -1.019 1.00 93.69 113 PRO A C 1
ATOM 852 O O . PRO A 1 113 ? 7.510 6.172 -0.582 1.00 93.69 113 PRO A O 1
ATOM 855 N N . ASN A 1 114 ? 9.152 4.658 -0.673 1.00 94.19 114 ASN A N 1
ATOM 856 C CA . ASN A 1 114 ? 8.496 3.715 0.234 1.00 94.19 114 ASN A CA 1
ATOM 857 C C . ASN A 1 114 ? 8.428 4.231 1.686 1.00 94.19 114 ASN A C 1
ATOM 859 O O . ASN A 1 114 ? 7.411 4.075 2.368 1.00 94.19 114 ASN A O 1
ATOM 863 N N . ILE A 1 115 ? 9.493 4.890 2.157 1.00 95.62 115 ILE A N 1
ATOM 864 C CA . ILE A 1 115 ? 9.495 5.572 3.460 1.00 95.62 115 ILE A CA 1
ATOM 865 C C . ILE A 1 115 ? 8.473 6.711 3.446 1.00 95.62 115 ILE A C 1
ATOM 867 O O . ILE A 1 115 ? 7.652 6.80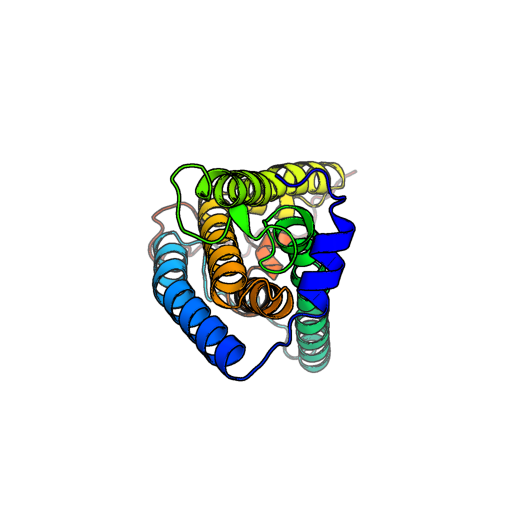9 4.355 1.00 95.62 115 ILE A O 1
ATOM 871 N N . LEU A 1 116 ? 8.484 7.544 2.402 1.00 96.94 116 LEU A N 1
ATOM 872 C CA . LEU A 1 116 ? 7.549 8.662 2.265 1.00 96.94 116 LEU A CA 1
ATOM 873 C C . LEU A 1 116 ? 6.094 8.197 2.150 1.00 96.94 116 LEU A C 1
ATOM 875 O O . LEU A 1 116 ? 5.231 8.807 2.767 1.00 96.94 116 LEU A O 1
ATOM 879 N N . PHE A 1 117 ? 5.828 7.096 1.446 1.00 97.44 117 PHE A N 1
ATOM 880 C CA . PHE A 1 117 ? 4.520 6.438 1.399 1.00 97.44 117 PHE A CA 1
ATOM 881 C C . PHE A 1 117 ? 4.034 6.071 2.807 1.00 97.44 117 PHE A C 1
ATOM 883 O O . PHE A 1 117 ? 2.917 6.405 3.204 1.00 97.44 117 PHE A O 1
ATOM 890 N N . THR A 1 118 ? 4.902 5.448 3.606 1.00 97.56 118 THR A N 1
ATOM 891 C CA . THR A 1 118 ? 4.568 5.054 4.981 1.00 97.56 118 THR A CA 1
ATOM 892 C C . THR A 1 118 ? 4.313 6.284 5.859 1.00 97.56 118 THR A C 1
ATOM 894 O O . THR A 1 118 ? 3.295 6.361 6.542 1.00 97.56 118 THR A O 1
ATOM 897 N N . LEU A 1 119 ? 5.182 7.297 5.795 1.00 97.06 119 LEU A N 1
ATOM 898 C CA . LEU A 1 119 ? 5.024 8.544 6.555 1.00 97.06 119 LEU A CA 1
ATOM 899 C C . LEU A 1 119 ? 3.841 9.399 6.076 1.00 97.06 119 LEU A C 1
ATOM 901 O O . LEU A 1 119 ? 3.253 10.135 6.868 1.00 97.06 119 LEU A O 1
ATOM 905 N N . GLY A 1 120 ? 3.449 9.277 4.808 1.00 97.44 120 GLY A N 1
ATOM 906 C CA . GLY A 1 120 ? 2.276 9.938 4.238 1.00 97.44 120 GLY A CA 1
ATOM 907 C C . GLY A 1 120 ? 0.979 9.538 4.940 1.00 97.44 120 GLY A C 1
ATOM 908 O O . GLY A 1 120 ? 0.050 10.343 5.010 1.00 97.44 120 GLY A O 1
ATOM 909 N N . HIS A 1 121 ? 0.934 8.358 5.562 1.00 97.44 121 HIS A N 1
ATOM 910 C CA . HIS A 1 121 ? -0.190 7.969 6.404 1.00 97.44 121 HIS A CA 1
ATOM 911 C C . HIS A 1 121 ? -0.258 8.816 7.676 1.00 97.44 121 HIS A C 1
ATOM 913 O O . HIS A 1 121 ? -1.333 9.288 8.019 1.00 97.44 121 HIS A O 1
ATOM 919 N N . VAL A 1 122 ? 0.868 9.116 8.329 1.00 97.75 122 VAL A N 1
ATOM 920 C CA . VAL A 1 122 ? 0.885 9.998 9.512 1.00 97.75 122 VAL A CA 1
ATOM 921 C C . VAL A 1 122 ? 0.366 11.392 9.153 1.00 97.75 122 VAL A C 1
ATOM 923 O O . VAL A 1 122 ? -0.489 11.934 9.854 1.00 97.75 122 VAL A O 1
ATOM 926 N N . ALA A 1 123 ? 0.819 11.951 8.025 1.00 96.50 123 ALA A N 1
ATOM 927 C CA . ALA A 1 123 ? 0.313 13.229 7.520 1.00 96.50 123 ALA A CA 1
ATOM 928 C C . ALA A 1 123 ? -1.197 13.170 7.224 1.00 96.50 123 ALA A C 1
ATOM 930 O O . ALA A 1 123 ? -1.941 14.074 7.606 1.00 96.50 123 ALA A O 1
ATOM 931 N N . SER A 1 124 ? -1.660 12.079 6.609 1.00 95.62 124 SER A N 1
ATOM 932 C CA . SER A 1 124 ? -3.085 11.845 6.343 1.00 95.62 124 SER A CA 1
ATOM 933 C C . SER A 1 124 ? -3.892 11.738 7.640 1.00 95.62 124 SER A C 1
ATOM 935 O O . SER A 1 124 ? -4.960 12.329 7.753 1.00 95.62 124 SER A O 1
ATOM 937 N N . GLY A 1 125 ? -3.356 11.064 8.660 1.00 95.69 125 GLY A N 1
ATOM 938 C CA . GLY A 1 125 ? -3.964 10.945 9.983 1.00 95.69 125 GLY A CA 1
ATOM 939 C C . GLY A 1 125 ? -4.085 12.299 10.676 1.00 95.69 125 GLY A C 1
ATOM 940 O O . GLY A 1 125 ? -5.118 12.595 11.276 1.00 95.69 125 GLY A O 1
ATOM 941 N N . ALA A 1 126 ? -3.064 13.152 10.548 1.00 95.94 126 ALA A N 1
ATOM 942 C CA . ALA A 1 126 ? -3.084 14.513 11.072 1.00 95.94 126 ALA A CA 1
ATOM 943 C C . ALA A 1 126 ? -4.193 15.345 10.409 1.00 95.94 126 ALA A C 1
ATOM 945 O O . ALA A 1 126 ? -5.002 15.955 11.108 1.00 95.94 126 ALA A O 1
ATOM 946 N N . ALA A 1 127 ? -4.266 15.318 9.074 1.00 95.88 127 ALA A N 1
ATOM 947 C CA . ALA A 1 127 ? -5.276 16.041 8.304 1.00 95.88 127 ALA A CA 1
ATOM 948 C C . ALA A 1 127 ? -6.700 15.548 8.612 1.00 95.88 127 ALA A C 1
ATOM 950 O O . ALA A 1 127 ? -7.594 16.350 8.874 1.00 95.88 127 ALA A O 1
ATOM 951 N N . CYS A 1 128 ? -6.911 14.230 8.664 1.00 94.50 128 CYS A N 1
ATOM 952 C CA . CYS A 1 128 ? -8.189 13.635 9.055 1.00 94.50 128 CYS A CA 1
ATOM 953 C C . CYS A 1 128 ? -8.584 14.013 10.492 1.00 94.50 128 CYS A C 1
ATOM 955 O O . CYS A 1 128 ? -9.737 14.360 10.750 1.00 94.50 128 CYS A O 1
ATOM 957 N N . GLY A 1 129 ? -7.628 14.018 11.425 1.00 92.25 129 GLY A N 1
ATOM 958 C CA . GLY A 1 129 ? -7.860 14.441 12.804 1.00 92.25 129 GLY A CA 1
ATOM 959 C C . GLY A 1 129 ? -8.310 15.901 12.921 1.00 92.25 129 GLY A C 1
ATOM 960 O O . GLY A 1 129 ? -9.177 16.202 13.737 1.00 92.25 129 GLY A O 1
ATOM 961 N N . GLN A 1 130 ? -7.781 16.797 12.080 1.00 94.00 130 GLN A N 1
ATOM 962 C CA . GLN A 1 130 ? -8.185 18.210 12.051 1.00 94.00 130 GLN A CA 1
ATOM 963 C C . GLN A 1 130 ? -9.646 18.413 11.630 1.00 94.00 130 GLN A C 1
ATOM 965 O O . GLN A 1 130 ? -10.262 19.391 12.045 1.00 94.00 130 GLN A O 1
ATOM 970 N N . VAL A 1 131 ? -10.212 17.490 10.847 1.00 94.88 131 VAL A N 1
ATOM 971 C CA . VAL A 1 131 ? -11.620 17.526 10.410 1.00 94.88 131 VAL A CA 1
ATOM 972 C C . VAL A 1 131 ? -12.532 16.610 11.239 1.00 94.88 131 VAL A C 1
ATOM 974 O O . VAL A 1 131 ? -13.649 16.312 10.828 1.00 94.88 131 VAL A O 1
ATOM 977 N N . GLY A 1 132 ? -12.070 16.158 12.410 1.00 90.50 132 GLY A N 1
ATOM 978 C CA . GLY A 1 132 ? -12.870 15.377 13.361 1.00 90.50 132 GLY A CA 1
ATOM 979 C C . GLY A 1 132 ? -12.918 13.867 13.100 1.00 90.50 132 GLY A C 1
ATOM 980 O O . GLY A 1 132 ? -13.614 13.152 13.816 1.00 90.50 132 GLY A O 1
ATOM 981 N N . LEU A 1 133 ? -12.160 13.350 12.127 1.00 91.25 133 LEU A N 1
ATOM 982 C CA . LEU A 1 133 ? -12.056 11.913 11.847 1.00 91.25 133 LEU A CA 1
ATOM 983 C C . LEU A 1 133 ? -10.996 11.265 12.754 1.00 91.25 133 LEU A C 1
ATOM 985 O O . LEU A 1 133 ? -9.903 10.897 12.319 1.00 91.25 133 LEU A O 1
ATOM 989 N N . THR A 1 134 ? -11.301 11.154 14.047 1.00 89.50 134 THR A N 1
ATOM 990 C CA . THR A 1 134 ? -10.352 10.694 15.078 1.00 89.50 134 THR A CA 1
ATOM 991 C C . THR A 1 134 ? -9.895 9.247 14.888 1.00 89.50 134 THR A C 1
ATOM 993 O O . THR A 1 134 ? -8.715 8.970 15.077 1.00 89.50 134 THR A O 1
ATOM 996 N N . GLY A 1 135 ? -10.767 8.346 14.417 1.00 92.88 135 GLY A N 1
ATOM 997 C CA . GLY A 1 135 ? -10.403 6.947 14.139 1.00 92.88 135 GLY A CA 1
ATOM 998 C C . GLY A 1 135 ? -9.310 6.798 13.072 1.00 92.88 135 GLY A C 1
ATOM 999 O O . GLY A 1 135 ? -8.411 5.963 13.205 1.00 92.88 135 GLY A O 1
ATOM 1000 N N . TYR A 1 136 ? -9.316 7.667 12.054 1.00 93.88 136 TYR A N 1
ATOM 1001 C CA . TYR A 1 136 ? -8.233 7.757 11.069 1.00 93.88 136 TYR A CA 1
ATOM 1002 C C . TYR A 1 136 ? -6.928 8.221 11.712 1.00 93.88 136 TYR A C 1
ATOM 1004 O O . TYR A 1 136 ? -5.883 7.623 11.460 1.00 93.88 136 TYR A O 1
ATOM 1012 N N . ARG A 1 137 ? -6.984 9.261 12.556 1.00 94.44 137 ARG A N 1
ATOM 1013 C CA . ARG A 1 137 ? -5.804 9.763 13.271 1.00 94.44 137 ARG A CA 1
ATOM 1014 C C . ARG A 1 137 ? -5.179 8.661 14.113 1.00 94.44 137 ARG A C 1
ATOM 1016 O O . ARG A 1 137 ? -3.993 8.393 13.973 1.00 94.44 137 ARG A O 1
ATOM 1023 N N . ASP A 1 138 ? -5.974 8.010 14.950 1.00 94.50 138 ASP A N 1
ATOM 1024 C CA . ASP A 1 138 ? -5.464 7.005 15.876 1.00 94.50 138 ASP A CA 1
ATOM 1025 C C . ASP A 1 138 ? -4.878 5.814 15.106 1.00 94.50 138 ASP A C 1
ATOM 1027 O O . ASP A 1 138 ? -3.757 5.391 15.380 1.00 94.50 138 ASP A O 1
ATOM 1031 N N . THR A 1 139 ? -5.573 5.344 14.065 1.00 95.88 139 THR A N 1
ATOM 1032 C CA . THR A 1 139 ? -5.089 4.241 13.223 1.00 95.88 139 THR A CA 1
ATOM 1033 C C . THR A 1 139 ? -3.784 4.589 12.510 1.00 95.88 139 THR A C 1
ATOM 1035 O O . THR A 1 139 ? -2.847 3.798 12.536 1.00 95.88 139 THR A O 1
ATOM 1038 N N . PHE A 1 140 ? -3.686 5.765 11.888 1.00 96.62 140 PHE A N 1
ATOM 1039 C CA . PHE A 1 140 ? -2.519 6.128 11.077 1.00 96.62 140 PHE A CA 1
ATOM 1040 C C . PHE A 1 140 ? -1.298 6.555 11.905 1.00 96.62 140 PHE A C 1
ATOM 1042 O O . PHE A 1 140 ? -0.198 6.648 11.365 1.00 96.62 140 PHE A O 1
ATOM 1049 N N . TYR A 1 141 ? -1.469 6.781 13.208 1.00 96.06 141 TYR A N 1
ATOM 1050 C CA . TYR A 1 141 ? -0.374 7.003 14.155 1.00 96.06 141 TYR A CA 1
ATOM 1051 C C . TYR A 1 141 ? 0.072 5.710 14.852 1.00 96.06 141 TYR A C 1
ATOM 1053 O O . TYR A 1 141 ? 1.107 5.703 15.521 1.00 96.06 141 TYR A O 1
ATOM 1061 N N . ASP A 1 142 ? -0.680 4.614 14.709 1.00 95.81 142 ASP A N 1
ATOM 1062 C CA . ASP A 1 142 ? -0.338 3.339 15.327 1.00 95.81 142 ASP A CA 1
ATOM 1063 C C . ASP A 1 142 ? 0.911 2.733 14.651 1.00 95.81 142 ASP A C 1
ATOM 1065 O O . ASP A 1 142 ? 0.895 2.457 13.446 1.00 95.81 142 ASP A O 1
ATOM 1069 N N . PRO A 1 143 ? 2.000 2.460 15.395 1.00 96.31 143 PRO A N 1
ATOM 1070 C CA . PRO A 1 143 ? 3.214 1.886 14.819 1.00 96.31 143 PRO A CA 1
ATOM 1071 C C . PRO A 1 143 ? 2.988 0.506 14.186 1.00 96.31 143 PRO A C 1
ATOM 1073 O O . PRO A 1 143 ? 3.706 0.137 13.259 1.00 96.31 143 PRO A O 1
ATOM 1076 N N . ARG A 1 144 ? 1.986 -0.258 14.641 1.00 96.44 144 ARG A N 1
ATOM 1077 C CA . ARG A 1 144 ? 1.611 -1.550 14.046 1.00 96.44 144 ARG A CA 1
ATOM 1078 C C . ARG A 1 144 ? 0.988 -1.348 12.672 1.00 96.44 144 ARG A C 1
ATOM 1080 O O . ARG A 1 144 ? 1.344 -2.067 11.743 1.00 96.44 144 ARG A O 1
ATOM 1087 N N . PHE A 1 145 ? 0.105 -0.356 12.533 1.00 97.12 145 PHE A N 1
ATOM 1088 C CA . PHE A 1 145 ? -0.446 0.024 11.235 1.00 97.12 145 PHE A CA 1
ATOM 1089 C C . PHE A 1 145 ? 0.670 0.474 10.296 1.00 97.12 145 PHE A C 1
ATOM 1091 O O . PHE A 1 145 ? 0.760 -0.035 9.186 1.00 97.12 145 PHE A O 1
ATOM 1098 N N . LEU A 1 146 ? 1.558 1.363 10.751 1.00 98.06 146 LEU A N 1
ATOM 1099 C CA . LEU A 1 146 ? 2.667 1.866 9.935 1.00 98.06 146 LEU A CA 1
ATOM 1100 C C . LEU A 1 146 ? 3.628 0.753 9.507 1.00 98.06 146 LEU A C 1
ATOM 1102 O O . LEU A 1 146 ? 4.087 0.751 8.367 1.00 98.06 146 LEU A O 1
ATOM 1106 N N . LEU A 1 147 ? 3.898 -0.223 10.379 1.00 97.75 147 LEU A N 1
ATOM 1107 C CA . LEU A 1 147 ? 4.682 -1.405 10.025 1.00 97.75 147 LEU A CA 1
ATOM 1108 C C . LEU A 1 147 ? 4.000 -2.206 8.907 1.00 97.75 147 LEU A C 1
ATOM 1110 O O . LEU A 1 147 ? 4.637 -2.517 7.902 1.00 97.75 147 LEU A O 1
ATOM 1114 N N . LEU A 1 148 ? 2.706 -2.509 9.052 1.00 97.94 148 LEU A N 1
ATOM 1115 C CA . LEU A 1 148 ? 1.944 -3.260 8.050 1.00 97.94 148 LEU A CA 1
ATOM 1116 C C . LEU A 1 148 ? 1.802 -2.484 6.733 1.00 97.94 148 LEU A C 1
ATOM 1118 O O . LEU A 1 148 ? 1.996 -3.064 5.666 1.00 97.94 148 LEU A O 1
ATOM 1122 N N . ALA A 1 149 ? 1.536 -1.178 6.791 1.00 98.19 149 ALA A N 1
ATOM 1123 C CA . ALA A 1 149 ? 1.503 -0.294 5.631 1.00 98.19 149 ALA A CA 1
ATOM 1124 C C . ALA A 1 149 ? 2.870 -0.263 4.932 1.00 98.19 149 ALA A C 1
ATOM 1126 O O . ALA A 1 149 ? 2.940 -0.404 3.715 1.00 98.19 149 ALA A O 1
ATOM 1127 N N . GLY A 1 150 ? 3.969 -0.196 5.688 1.00 98.06 150 GLY A N 1
ATOM 1128 C CA . GLY A 1 150 ? 5.326 -0.313 5.155 1.00 98.06 150 GLY A CA 1
ATOM 1129 C C . GLY A 1 150 ? 5.590 -1.661 4.471 1.00 98.06 150 GLY A C 1
ATOM 1130 O O . GLY A 1 150 ? 6.212 -1.699 3.405 1.00 98.06 150 GLY A O 1
ATOM 1131 N N . CYS A 1 151 ? 5.079 -2.770 5.018 1.00 98.06 151 CYS A N 1
ATOM 1132 C CA . CYS A 1 151 ? 5.129 -4.083 4.365 1.00 98.06 151 CYS A CA 1
ATOM 1133 C C . CYS A 1 151 ? 4.347 -4.096 3.043 1.00 98.06 151 CYS A C 1
ATOM 1135 O O . CYS A 1 151 ? 4.887 -4.543 2.032 1.00 98.06 151 CYS A O 1
ATOM 1137 N N . VAL A 1 152 ? 3.116 -3.569 3.028 1.00 98.50 152 VAL A N 1
ATOM 1138 C CA . VAL A 1 152 ? 2.294 -3.438 1.809 1.00 98.50 152 VAL A CA 1
ATOM 1139 C C . VAL A 1 152 ? 3.012 -2.578 0.774 1.00 98.50 152 VAL A C 1
ATOM 1141 O O . VAL A 1 152 ? 3.119 -2.972 -0.384 1.00 98.50 152 VAL A O 1
ATOM 1144 N N . GLY A 1 153 ? 3.578 -1.444 1.189 1.00 98.12 153 GLY A N 1
ATOM 1145 C CA . GLY A 1 153 ? 4.310 -0.559 0.296 1.00 98.12 153 GLY A CA 1
ATOM 1146 C C . GLY A 1 153 ? 5.551 -1.222 -0.308 1.00 98.12 153 GLY A C 1
ATOM 1147 O O . GLY A 1 153 ? 5.821 -1.083 -1.503 1.00 98.12 153 GLY A O 1
ATOM 1148 N N . THR A 1 154 ? 6.274 -2.001 0.494 1.00 97.50 154 THR A N 1
ATOM 1149 C CA . THR A 1 154 ? 7.444 -2.761 0.037 1.00 97.50 154 THR A CA 1
ATOM 1150 C C . THR A 1 154 ? 7.035 -3.844 -0.960 1.00 97.50 154 THR A C 1
ATOM 1152 O O . THR A 1 154 ? 7.672 -3.997 -2.001 1.00 97.50 154 THR A O 1
ATOM 1155 N N . ALA A 1 155 ? 5.942 -4.559 -0.685 1.00 98.25 155 ALA A N 1
ATOM 1156 C CA . ALA A 1 155 ? 5.380 -5.559 -1.585 1.00 98.25 155 ALA A CA 1
ATOM 1157 C C . ALA A 1 155 ? 4.902 -4.940 -2.911 1.00 98.25 155 ALA A C 1
ATOM 1159 O O . ALA A 1 155 ? 5.229 -5.463 -3.973 1.00 98.25 155 ALA A O 1
ATOM 1160 N N . ALA A 1 156 ? 4.202 -3.802 -2.879 1.00 98.38 156 ALA A N 1
ATOM 1161 C CA . ALA A 1 156 ? 3.776 -3.087 -4.084 1.00 98.38 156 ALA A CA 1
ATOM 1162 C C . ALA A 1 156 ? 4.979 -2.625 -4.926 1.00 98.38 156 ALA A C 1
ATOM 1164 O O . ALA A 1 156 ? 4.995 -2.809 -6.142 1.00 98.38 156 ALA A O 1
ATOM 1165 N N . THR A 1 157 ? 6.033 -2.121 -4.277 1.00 96.88 157 THR A N 1
ATOM 1166 C CA . THR A 1 157 ? 7.308 -1.781 -4.926 1.00 96.88 157 THR A CA 1
ATOM 1167 C C . THR A 1 157 ? 7.977 -3.002 -5.564 1.00 96.88 157 THR A C 1
ATOM 1169 O O . THR A 1 157 ? 8.440 -2.922 -6.702 1.00 96.88 157 THR A O 1
ATOM 1172 N N . ALA A 1 158 ? 8.004 -4.143 -4.869 1.00 95.31 158 ALA A N 1
ATOM 1173 C CA . ALA A 1 158 ? 8.554 -5.384 -5.407 1.00 95.31 158 ALA A CA 1
ATOM 1174 C C . ALA A 1 158 ? 7.753 -5.873 -6.621 1.00 95.31 158 ALA A C 1
ATOM 1176 O O . ALA A 1 158 ? 8.346 -6.190 -7.648 1.00 95.31 158 ALA A O 1
ATOM 1177 N N . ALA A 1 159 ? 6.420 -5.877 -6.543 1.00 97.25 159 ALA A N 1
ATOM 1178 C CA . ALA A 1 159 ? 5.564 -6.255 -7.662 1.00 97.25 159 ALA A CA 1
ATOM 1179 C C . ALA A 1 159 ? 5.767 -5.331 -8.867 1.00 97.25 159 ALA A C 1
ATOM 1181 O O . ALA A 1 159 ? 5.972 -5.827 -9.971 1.00 97.25 159 ALA A O 1
ATOM 1182 N N . TYR A 1 160 ? 5.798 -4.012 -8.659 1.00 96.56 160 TYR A N 1
ATOM 1183 C CA . TYR A 1 160 ? 6.098 -3.045 -9.716 1.00 96.56 160 TYR A CA 1
ATOM 1184 C C . TYR A 1 160 ? 7.440 -3.352 -10.394 1.00 96.56 160 TYR A C 1
ATOM 1186 O O . TYR A 1 160 ? 7.499 -3.500 -11.610 1.00 96.56 160 TYR A O 1
ATOM 1194 N N . ALA A 1 161 ? 8.515 -3.521 -9.620 1.00 93.06 161 ALA A N 1
ATOM 1195 C CA . ALA A 1 161 ? 9.846 -3.772 -10.169 1.00 93.06 161 ALA A CA 1
ATOM 1196 C C . ALA A 1 161 ? 9.939 -5.119 -10.913 1.00 93.06 161 ALA A C 1
ATOM 1198 O O . ALA A 1 161 ? 10.467 -5.181 -12.022 1.00 93.06 161 ALA A O 1
ATOM 1199 N N . LEU A 1 162 ? 9.399 -6.193 -10.328 1.00 93.31 162 LEU A N 1
ATOM 1200 C CA . LEU A 1 162 ? 9.464 -7.552 -10.880 1.00 93.31 162 LEU A CA 1
ATOM 1201 C C . LEU A 1 162 ? 8.582 -7.750 -12.121 1.00 93.31 162 LEU A C 1
ATOM 1203 O O . LEU A 1 162 ? 8.846 -8.645 -12.918 1.00 93.31 162 LEU A O 1
ATOM 1207 N N . THR A 1 163 ? 7.558 -6.915 -12.299 1.00 95.50 163 THR A N 1
ATOM 1208 C CA . THR A 1 163 ? 6.684 -6.917 -13.487 1.00 95.50 163 THR A CA 1
ATOM 1209 C C . THR A 1 163 ? 7.119 -5.912 -14.553 1.00 95.50 163 THR A C 1
ATOM 1211 O O . THR A 1 163 ? 6.382 -5.649 -15.497 1.00 95.50 163 THR A O 1
ATOM 1214 N N . GLY A 1 164 ? 8.319 -5.336 -14.423 1.00 92.50 164 GLY A N 1
ATOM 1215 C CA . GLY A 1 164 ? 8.842 -4.394 -15.409 1.00 92.50 164 GLY A CA 1
ATOM 1216 C C . GLY A 1 164 ? 8.147 -3.031 -15.388 1.00 92.50 164 GLY A C 1
ATOM 1217 O O . GLY A 1 164 ? 8.052 -2.380 -16.422 1.00 92.50 164 GLY A O 1
ATOM 1218 N N . GLY A 1 165 ? 7.681 -2.584 -14.223 1.00 94.31 165 GLY A N 1
ATOM 1219 C CA . GLY A 1 165 ? 7.034 -1.288 -14.043 1.00 94.31 165 GLY A CA 1
ATOM 1220 C C . GLY A 1 165 ? 5.518 -1.304 -14.251 1.00 94.31 165 GLY A C 1
ATOM 1221 O O . GLY A 1 165 ? 4.928 -0.267 -14.533 1.00 94.31 165 GLY A O 1
ATOM 1222 N N . CYS A 1 166 ? 4.856 -2.456 -14.119 1.00 97.50 166 CYS A N 1
ATOM 1223 C CA . CYS A 1 166 ? 3.403 -2.532 -14.265 1.00 97.50 166 CYS A CA 1
ATOM 1224 C C . CYS A 1 166 ? 2.697 -1.927 -13.038 1.00 97.50 166 CYS A C 1
ATOM 1226 O O . CYS A 1 166 ? 2.687 -2.515 -11.951 1.00 97.50 166 CYS A O 1
ATOM 1228 N N . VAL A 1 167 ? 2.052 -0.765 -13.197 1.00 98.44 167 VAL A N 1
ATOM 1229 C CA . VAL A 1 167 ? 1.317 -0.123 -12.087 1.00 98.44 167 VAL A CA 1
ATOM 1230 C C . VAL A 1 167 ? 0.082 -0.925 -11.670 1.00 98.44 167 VAL A C 1
ATOM 1232 O O . VAL A 1 167 ? -0.281 -0.930 -10.497 1.00 98.44 167 VAL A O 1
ATOM 1235 N N . TRP A 1 168 ? -0.526 -1.672 -12.595 1.00 98.56 168 TRP A N 1
ATOM 1236 C CA . TRP A 1 168 ? -1.672 -2.539 -12.309 1.00 98.56 168 TRP A CA 1
ATOM 1237 C C . TRP A 1 168 ? -1.316 -3.644 -11.310 1.00 98.56 168 TRP A C 1
ATOM 1239 O O . TRP A 1 168 ? -2.073 -3.895 -10.372 1.00 98.56 168 TRP A O 1
ATOM 1249 N N . ALA A 1 169 ? -0.133 -4.247 -11.461 1.00 98.56 169 ALA A N 1
ATOM 1250 C CA . ALA A 1 169 ? 0.379 -5.250 -10.535 1.00 98.56 169 ALA A CA 1
ATOM 1251 C C . ALA A 1 169 ? 0.543 -4.674 -9.119 1.00 98.56 169 ALA A C 1
ATOM 1253 O O . ALA A 1 169 ? 0.083 -5.279 -8.149 1.00 98.56 169 ALA A O 1
ATOM 1254 N N . ALA A 1 170 ? 1.143 -3.485 -9.004 1.00 98.50 170 ALA A N 1
ATOM 1255 C CA . ALA A 1 170 ? 1.296 -2.781 -7.732 1.00 98.50 170 ALA A CA 1
ATOM 1256 C C . ALA A 1 170 ? -0.060 -2.413 -7.109 1.00 98.50 170 ALA A C 1
ATOM 1258 O O . ALA A 1 170 ? -0.273 -2.645 -5.919 1.00 98.50 170 ALA A O 1
ATOM 1259 N N . ALA A 1 171 ? -0.998 -1.910 -7.920 1.00 98.75 171 ALA A N 1
ATOM 1260 C CA . ALA A 1 171 ? -2.330 -1.517 -7.473 1.00 98.75 171 ALA A CA 1
ATOM 1261 C C . ALA A 1 171 ? -3.100 -2.704 -6.888 1.00 98.75 171 ALA A C 1
ATOM 1263 O O . ALA A 1 171 ? -3.715 -2.558 -5.837 1.00 98.75 171 ALA A O 1
ATOM 1264 N N . VAL A 1 172 ? -3.015 -3.892 -7.497 1.00 98.75 172 VAL A N 1
ATOM 1265 C CA . VAL A 1 172 ? -3.620 -5.120 -6.950 1.00 98.75 172 VAL A CA 1
ATOM 1266 C C . VAL A 1 172 ? -2.956 -5.535 -5.632 1.00 98.75 172 VAL A C 1
ATOM 1268 O O . VAL A 1 172 ? -3.659 -5.884 -4.682 1.00 98.75 172 VAL A O 1
ATOM 1271 N N . VAL A 1 173 ? -1.621 -5.463 -5.546 1.00 98.75 173 VAL A N 1
ATOM 1272 C CA . VAL A 1 173 ? -0.871 -5.798 -4.321 1.00 98.75 173 VAL A CA 1
ATOM 1273 C C . VAL A 1 173 ? -1.183 -4.847 -3.167 1.00 98.75 173 VAL A C 1
ATOM 1275 O O . VAL A 1 173 ? -1.201 -5.285 -2.023 1.00 98.75 173 VAL A O 1
ATOM 1278 N N . HIS A 1 174 ? -1.461 -3.575 -3.442 1.00 98.69 174 HIS A N 1
ATOM 1279 C CA . HIS A 1 174 ? -1.915 -2.622 -2.431 1.00 98.69 174 HIS A CA 1
ATOM 1280 C C . HIS A 1 174 ? -3.403 -2.829 -2.090 1.00 98.69 174 HIS A C 1
ATOM 1282 O O . HIS A 1 174 ? -3.785 -2.896 -0.920 1.00 98.69 174 HIS A O 1
ATOM 1288 N N . TRP A 1 175 ? -4.248 -2.993 -3.104 1.00 98.75 175 TRP A N 1
ATOM 1289 C CA . TRP A 1 175 ? -5.697 -3.090 -2.954 1.00 98.75 175 TRP A CA 1
ATOM 1290 C C . TRP A 1 175 ? -6.150 -4.287 -2.128 1.00 98.75 175 TRP A C 1
ATOM 1292 O O . TRP A 1 175 ? -6.957 -4.115 -1.214 1.00 98.75 175 TRP A O 1
ATOM 1302 N N . VAL A 1 176 ? -5.647 -5.490 -2.419 1.00 98.56 176 VAL A N 1
ATOM 1303 C CA . VAL A 1 176 ? -6.128 -6.713 -1.759 1.00 98.56 176 VAL A CA 1
ATOM 1304 C C . VAL A 1 176 ? -5.929 -6.652 -0.236 1.00 98.56 176 VAL A C 1
ATOM 1306 O O . VAL A 1 176 ? -6.917 -6.831 0.478 1.00 98.56 176 VAL A O 1
ATOM 1309 N N . PRO A 1 177 ? -4.732 -6.343 0.306 1.00 98.31 177 PR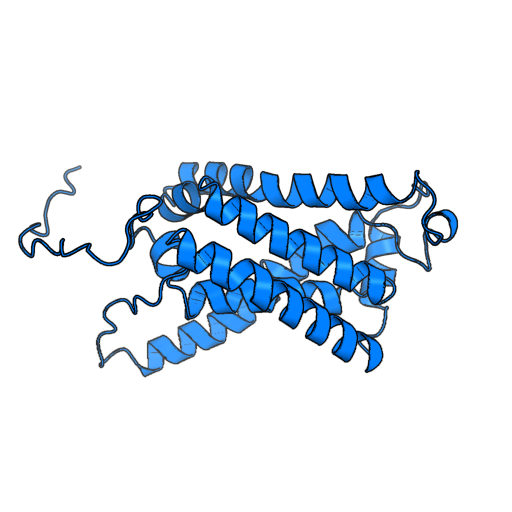O A N 1
ATOM 1310 C CA . PRO A 1 177 ? -4.538 -6.176 1.745 1.00 98.31 177 PRO A CA 1
ATOM 1311 C C . PRO A 1 177 ? -5.415 -5.086 2.358 1.00 98.31 177 PRO A C 1
ATOM 1313 O O . PRO A 1 177 ? -5.959 -5.300 3.438 1.00 98.31 177 PRO A O 1
ATOM 1316 N N . VAL A 1 178 ? -5.592 -3.944 1.682 1.00 97.69 178 VAL A N 1
ATOM 1317 C CA . VAL A 1 178 ? -6.450 -2.853 2.173 1.00 97.69 178 VAL A CA 1
ATOM 1318 C C . VAL A 1 178 ? -7.908 -3.300 2.246 1.00 97.69 178 VAL A C 1
ATOM 1320 O O . VAL A 1 178 ? -8.551 -3.117 3.276 1.00 97.69 178 VAL A O 1
ATOM 1323 N N . ALA A 1 179 ? -8.431 -3.928 1.193 1.00 96.94 179 ALA A N 1
ATOM 1324 C CA . ALA A 1 179 ? -9.796 -4.442 1.168 1.00 96.94 179 ALA A CA 1
ATOM 1325 C C . ALA A 1 179 ? -10.007 -5.523 2.240 1.00 96.94 179 ALA A C 1
ATOM 1327 O O . ALA A 1 179 ? -10.971 -5.463 3.002 1.00 96.94 179 ALA A O 1
ATOM 1328 N N . VAL A 1 180 ? -9.080 -6.477 2.349 1.00 95.81 180 VAL A N 1
ATOM 1329 C CA . VAL A 1 180 ? -9.132 -7.532 3.367 1.00 95.81 180 VAL A CA 1
ATOM 1330 C C . VAL A 1 180 ? -9.074 -6.931 4.773 1.00 95.81 180 VAL A C 1
ATOM 1332 O O . VAL A 1 180 ? -9.884 -7.285 5.622 1.00 95.81 180 VAL A O 1
ATOM 1335 N N . TRP A 1 181 ? -8.183 -5.978 5.037 1.00 95.94 181 TRP A N 1
ATOM 1336 C CA . TRP A 1 181 ? -8.116 -5.328 6.344 1.00 95.94 181 TRP A CA 1
ATOM 1337 C C . TRP A 1 181 ? -9.408 -4.583 6.692 1.00 95.94 181 TRP A C 1
ATOM 1339 O O . TRP A 1 181 ? -9.958 -4.779 7.776 1.00 95.94 181 TRP A O 1
ATOM 1349 N N . LEU A 1 182 ? -9.925 -3.775 5.764 1.00 93.19 182 LEU A N 1
ATOM 1350 C CA . LEU A 1 182 ? -11.132 -2.983 5.980 1.00 93.19 182 LEU A CA 1
ATOM 1351 C C . LEU A 1 182 ? -12.361 -3.854 6.245 1.00 93.19 182 LEU A C 1
ATOM 1353 O O . LEU A 1 182 ? -13.115 -3.557 7.170 1.00 93.19 182 LEU A O 1
ATOM 1357 N N . PHE A 1 183 ? -12.564 -4.906 5.449 1.00 91.19 183 PHE A N 1
ATOM 1358 C CA . PHE A 1 183 ? -13.823 -5.658 5.435 1.00 91.19 183 PHE A CA 1
ATOM 1359 C C . PHE A 1 183 ? -13.768 -7.015 6.145 1.00 91.19 183 PHE A C 1
ATOM 1361 O O . PHE A 1 183 ? -14.821 -7.599 6.385 1.00 91.19 183 PHE A O 1
ATOM 1368 N N . VAL A 1 184 ? -12.578 -7.523 6.480 1.00 91.31 184 VAL A N 1
ATOM 1369 C CA . VAL A 1 184 ? -12.401 -8.812 7.176 1.00 91.31 184 VAL A CA 1
ATOM 1370 C C . VAL A 1 184 ? -11.757 -8.642 8.554 1.00 91.31 184 VAL A C 1
ATOM 1372 O O . VAL A 1 184 ? -12.076 -9.418 9.452 1.00 91.31 184 VAL A O 1
ATOM 1375 N N . PHE A 1 185 ? -10.881 -7.644 8.741 1.00 91.19 185 PHE A N 1
ATOM 1376 C CA . PHE A 1 185 ? -10.122 -7.440 9.986 1.00 91.19 185 PHE A CA 1
ATOM 1377 C C . PHE A 1 185 ? -10.469 -6.143 10.739 1.00 91.19 185 PHE A C 1
ATOM 1379 O O . PHE A 1 185 ? -9.590 -5.472 11.292 1.00 91.19 185 PHE A O 1
ATOM 1386 N N . ASP A 1 186 ? -11.751 -5.779 10.736 1.00 88.25 186 ASP A N 1
ATOM 1387 C CA . ASP A 1 186 ? -12.337 -4.661 11.492 1.00 88.25 186 ASP A CA 1
ATOM 1388 C C . ASP A 1 186 ? -11.758 -3.272 11.159 1.00 88.25 186 ASP A C 1
ATOM 1390 O O . ASP A 1 186 ? -11.929 -2.311 11.917 1.00 88.25 186 ASP A O 1
ATOM 1394 N N . GLY A 1 187 ? -11.057 -3.129 10.028 1.00 92.00 187 GLY A N 1
ATOM 1395 C CA . GLY A 1 187 ? -10.427 -1.867 9.640 1.00 92.00 187 GLY A CA 1
ATOM 1396 C C . GLY A 1 187 ? -11.441 -0.732 9.483 1.00 92.00 187 GLY A C 1
ATOM 1397 O O . GLY A 1 187 ? -11.166 0.391 9.900 1.00 92.00 187 GLY A O 1
ATOM 1398 N N . GLN A 1 188 ? -12.643 -1.023 8.971 1.00 90.56 188 GLN A N 1
ATOM 1399 C CA . GLN A 1 188 ? -13.730 -0.040 8.891 1.00 90.56 188 GLN A CA 1
ATOM 1400 C C . GLN A 1 188 ? -14.130 0.506 10.266 1.00 90.56 188 GLN A C 1
ATOM 1402 O O . GLN A 1 188 ? -14.281 1.715 10.431 1.00 90.56 188 GLN A O 1
ATOM 1407 N N . ASP A 1 189 ? -14.277 -0.351 11.273 1.00 87.88 189 ASP A N 1
ATOM 1408 C CA . ASP A 1 189 ? -14.695 0.090 12.605 1.00 87.88 189 ASP A CA 1
ATOM 1409 C C . ASP A 1 189 ? -13.603 0.888 13.321 1.00 87.88 189 ASP A C 1
ATOM 1411 O O . ASP A 1 189 ? -13.914 1.839 14.040 1.00 87.88 189 ASP A O 1
ATOM 1415 N N . ARG A 1 190 ? -12.326 0.574 13.068 1.00 90.44 190 ARG A N 1
ATOM 1416 C CA . ARG A 1 190 ? -11.189 1.380 13.545 1.00 90.44 190 ARG A CA 1
ATOM 1417 C C . ARG A 1 190 ? -11.190 2.777 12.927 1.00 90.44 190 ARG A C 1
ATOM 1419 O O . ARG A 1 190 ? -11.101 3.764 13.653 1.00 90.44 190 ARG A O 1
ATOM 1426 N N . LEU A 1 191 ? -11.359 2.881 11.606 1.00 91.88 191 LEU A N 1
ATOM 1427 C CA . LEU A 1 191 ? -11.402 4.177 10.917 1.00 91.88 191 LEU A CA 1
ATOM 1428 C C . LEU A 1 191 ? -12.608 5.028 11.338 1.00 91.88 191 LEU A C 1
ATOM 1430 O O . LEU A 1 191 ? -12.486 6.246 11.466 1.00 91.88 191 LEU A O 1
ATOM 1434 N N . ASN A 1 192 ? -13.742 4.389 11.631 1.00 89.56 192 ASN A N 1
ATOM 1435 C CA . ASN A 1 192 ? -14.946 5.049 12.138 1.00 89.56 192 ASN A CA 1
ATOM 1436 C C . ASN A 1 192 ? -14.901 5.355 13.648 1.00 89.56 192 ASN A C 1
ATOM 1438 O O . ASN A 1 192 ? -15.877 5.874 14.185 1.00 89.56 192 ASN A O 1
ATOM 1442 N N . GLY A 1 193 ? -13.810 5.019 14.349 1.00 86.06 193 GLY A N 1
ATOM 1443 C CA . GLY A 1 193 ? -13.659 5.265 15.789 1.00 86.06 193 GLY A CA 1
ATOM 1444 C C . GLY A 1 193 ? -14.558 4.401 16.683 1.00 86.06 193 GLY A C 1
ATOM 1445 O O . GLY A 1 193 ? -14.725 4.709 17.858 1.00 86.06 193 GLY A O 1
ATOM 1446 N N . ARG A 1 194 ? -15.144 3.324 16.145 1.00 83.81 194 ARG A N 1
ATOM 1447 C CA . ARG A 1 194 ? -16.022 2.397 16.883 1.00 83.81 194 ARG A CA 1
ATOM 1448 C C . ARG A 1 194 ? -15.246 1.357 17.681 1.00 83.81 194 ARG A C 1
ATOM 1450 O O . ARG A 1 194 ? -15.773 0.807 18.643 1.00 83.81 194 ARG A O 1
ATOM 1457 N N . LEU A 1 195 ? -14.006 1.077 17.280 1.00 80.25 195 LEU A N 1
ATOM 1458 C CA . LEU A 1 195 ? -13.107 0.182 17.999 1.00 80.25 195 LEU A CA 1
ATOM 1459 C C . LEU A 1 195 ? -11.849 0.935 18.444 1.00 80.25 195 LEU A C 1
ATOM 1461 O O . LEU A 1 195 ? -11.115 1.434 17.586 1.00 80.25 195 LEU A O 1
ATOM 1465 N N . PRO A 1 196 ? -11.556 0.986 19.758 1.00 73.75 196 PRO A N 1
ATOM 1466 C CA . PRO A 1 196 ? -10.291 1.520 20.232 1.00 73.75 196 PRO A CA 1
ATOM 1467 C C . PRO A 1 196 ? -9.135 0.607 19.807 1.00 73.75 196 PRO A C 1
ATOM 1469 O O . PRO A 1 196 ? -9.290 -0.604 19.616 1.00 73.75 196 PRO A O 1
ATOM 1472 N N . LEU A 1 197 ? -7.938 1.180 19.687 1.00 75.88 197 LEU A N 1
ATOM 1473 C CA . LEU A 1 197 ? -6.730 0.405 19.422 1.00 75.88 197 LEU A CA 1
ATOM 1474 C C . LEU A 1 197 ? -6.460 -0.545 20.598 1.00 75.88 197 LEU A C 1
ATOM 1476 O O . LEU A 1 197 ? -6.212 -0.104 21.718 1.00 75.88 197 LEU A O 1
ATOM 1480 N N . ALA A 1 198 ? -6.485 -1.858 20.349 1.00 66.81 198 ALA A N 1
ATOM 1481 C CA . ALA A 1 198 ? -6.136 -2.847 21.368 1.00 66.81 198 ALA A CA 1
ATOM 1482 C C . ALA A 1 198 ? -4.703 -2.604 21.889 1.00 66.81 198 ALA A C 1
ATOM 1484 O O . ALA A 1 198 ? -3.819 -2.312 21.075 1.00 66.81 198 ALA A O 1
ATOM 1485 N N . PRO A 1 199 ? -4.432 -2.739 23.198 1.00 61.06 199 PRO A N 1
ATOM 1486 C CA . PRO A 1 199 ? -3.078 -2.605 23.725 1.00 61.06 199 PRO A CA 1
ATOM 1487 C C . PRO A 1 199 ? -2.151 -3.706 23.169 1.00 61.06 199 PRO A C 1
ATOM 1489 O O . PRO A 1 199 ? -2.605 -4.836 22.951 1.00 61.06 199 PRO A O 1
ATOM 1492 N N . PRO A 1 200 ? -0.855 -3.418 22.936 1.00 53.22 200 PRO A N 1
ATOM 1493 C CA . PRO A 1 200 ? 0.115 -4.433 22.527 1.00 53.22 200 PRO A CA 1
ATOM 1494 C C . PRO A 1 200 ? 0.187 -5.567 23.564 1.00 53.22 200 PRO A C 1
ATOM 1496 O O . PRO A 1 200 ? 0.334 -5.302 24.754 1.00 53.22 200 PRO A O 1
ATOM 1499 N N . GLY A 1 201 ? 0.089 -6.827 23.128 1.00 56.50 201 GLY A N 1
ATOM 1500 C CA . GLY A 1 201 ? 0.242 -7.997 24.009 1.00 56.50 201 GLY A CA 1
ATOM 1501 C C . GLY A 1 201 ? -1.014 -8.438 24.772 1.00 56.50 201 GLY A C 1
ATOM 1502 O O . GLY A 1 201 ? -0.934 -9.361 25.580 1.00 56.50 201 GLY A O 1
ATOM 1503 N N . GLY A 1 202 ? -2.180 -7.840 24.506 1.00 51.44 202 GLY A N 1
ATOM 1504 C CA . GLY A 1 202 ? -3.465 -8.295 25.045 1.00 51.44 202 GLY A CA 1
ATOM 1505 C C . GLY A 1 202 ? -3.948 -9.585 24.380 1.00 51.44 202 GLY A C 1
ATOM 1506 O O . GLY A 1 202 ? -4.872 -9.556 23.569 1.00 51.44 202 GLY A O 1
ATOM 1507 N N . GLY A 1 203 ? -3.317 -10.715 24.704 1.00 43.69 203 GLY A N 1
ATOM 1508 C CA . GLY A 1 203 ? -3.856 -12.037 24.402 1.00 43.69 203 GLY A CA 1
ATOM 1509 C C . GLY A 1 203 ? -5.266 -12.160 24.982 1.00 43.69 203 GLY A C 1
ATOM 1510 O O . GLY A 1 203 ? -5.472 -11.863 26.153 1.00 43.69 203 GLY A O 1
ATOM 1511 N N . GLY A 1 204 ? -6.220 -12.528 24.123 1.00 45.22 204 GLY A N 1
ATOM 1512 C CA . GLY A 1 204 ? -7.617 -12.876 24.411 1.00 45.22 204 GLY A CA 1
ATOM 1513 C C . GLY A 1 204 ? -8.119 -12.608 25.832 1.00 45.22 204 GLY A C 1
ATOM 1514 O O . GLY A 1 204 ? -8.007 -13.465 26.700 1.00 45.22 204 GLY A O 1
ATOM 1515 N N . GLY A 1 205 ? -8.726 -11.443 26.056 1.00 40.19 205 GLY A N 1
ATOM 1516 C CA . GLY A 1 205 ? -9.326 -11.148 27.356 1.00 40.19 205 GLY A CA 1
ATOM 1517 C C . GLY A 1 205 ? -9.796 -9.713 27.541 1.00 40.19 205 GLY A C 1
ATOM 1518 O O . GLY A 1 205 ? -9.584 -9.149 28.605 1.00 40.19 205 GLY A O 1
ATOM 1519 N N . TRP A 1 206 ? -10.414 -9.090 26.533 1.00 43.53 206 TRP A N 1
ATOM 1520 C CA . TRP A 1 206 ? -11.219 -7.893 26.800 1.00 43.53 206 TRP A CA 1
ATOM 1521 C C . TRP A 1 206 ? -12.669 -8.336 26.988 1.00 43.53 206 TRP A C 1
ATOM 1523 O O . TRP A 1 206 ? -13.387 -8.531 26.012 1.00 43.53 206 TRP A O 1
ATOM 1533 N N . THR A 1 207 ? -13.076 -8.533 28.241 1.00 45.22 207 THR A N 1
ATOM 1534 C CA . THR A 1 207 ? -14.476 -8.744 28.650 1.00 45.22 207 THR A CA 1
ATOM 1535 C C . THR A 1 207 ? -15.239 -7.428 28.833 1.00 45.22 207 THR A C 1
ATOM 1537 O O . THR A 1 207 ? -16.379 -7.439 29.282 1.00 45.22 207 THR A O 1
ATOM 1540 N N . GLY A 1 208 ? -14.645 -6.283 28.484 1.00 45.72 208 GLY A N 1
ATOM 1541 C CA . GLY A 1 208 ? -15.266 -4.972 28.649 1.00 45.72 208 GLY A CA 1
ATOM 1542 C C . GLY A 1 208 ? -16.269 -4.640 27.545 1.00 45.72 208 GLY A C 1
ATOM 1543 O O . GLY A 1 208 ? -16.033 -3.770 26.718 1.00 45.72 208 GLY A O 1
ATOM 1544 N N . LEU A 1 209 ? -17.413 -5.309 27.543 1.00 42.84 209 LEU A N 1
ATOM 1545 C CA . LEU A 1 209 ? -18.649 -4.554 27.407 1.00 42.84 209 LEU A CA 1
ATOM 1546 C C . LEU A 1 209 ? -19.138 -4.392 28.838 1.00 42.84 209 LEU A C 1
ATOM 1548 O O . LEU A 1 209 ? -19.712 -5.320 29.397 1.00 42.84 209 LEU A O 1
ATOM 1552 N N . ASP A 1 210 ? -18.845 -3.246 29.448 1.00 39.25 210 ASP A N 1
ATOM 1553 C CA . ASP A 1 210 ? -19.735 -2.762 30.493 1.00 39.25 210 ASP A CA 1
ATOM 1554 C C . ASP A 1 210 ? -21.001 -2.289 29.758 1.00 39.25 210 ASP A C 1
ATOM 1556 O O . ASP A 1 210 ? -20.918 -1.326 28.989 1.00 39.25 210 ASP A O 1
ATOM 1560 N N . PRO A 1 211 ? -22.158 -2.961 29.901 1.00 44.97 211 PRO A N 1
ATOM 1561 C CA . PRO A 1 211 ? -23.383 -2.592 29.196 1.00 44.97 211 PRO A CA 1
ATOM 1562 C C . PRO A 1 211 ? -23.994 -1.274 29.702 1.00 44.97 211 PRO A C 1
ATOM 1564 O O . PRO A 1 211 ? -25.119 -0.951 29.331 1.00 44.97 211 PRO A O 1
ATOM 1567 N N . GLN A 1 212 ? -23.307 -0.533 30.580 1.00 39.03 212 GLN A N 1
ATOM 1568 C CA . GLN A 1 212 ? -23.856 0.626 31.279 1.00 39.03 212 GLN A CA 1
ATOM 1569 C C . GLN A 1 212 ? -23.226 1.978 30.924 1.00 39.03 212 GLN A C 1
ATOM 1571 O O . GLN A 1 212 ? -23.280 2.883 31.753 1.00 39.03 212 GLN A O 1
ATOM 1576 N N . GLN A 1 213 ? -22.693 2.198 29.716 1.00 37.97 213 GLN A N 1
ATOM 1577 C CA . GLN A 1 213 ? -22.568 3.588 29.250 1.00 37.97 213 GLN A CA 1
ATOM 1578 C C . GLN A 1 213 ? -23.921 4.069 28.710 1.00 37.97 213 GLN A C 1
ATOM 1580 O O . GLN A 1 213 ? -24.337 3.613 27.644 1.00 37.97 213 GLN A O 1
ATOM 1585 N N . PRO A 1 214 ? -24.635 4.970 29.415 1.00 40.44 214 PRO A N 1
ATOM 1586 C CA . PRO A 1 214 ? -25.903 5.483 28.933 1.00 40.44 214 PRO A CA 1
ATOM 1587 C C . PRO A 1 214 ? -25.638 6.402 27.741 1.00 40.44 214 PRO A C 1
ATOM 1589 O O . PRO A 1 214 ? -24.802 7.309 27.811 1.00 40.44 214 PRO A O 1
ATOM 1592 N N . GLU A 1 215 ? -26.386 6.189 26.664 1.00 45.03 215 GLU A N 1
ATOM 1593 C CA . GLU A 1 215 ? -26.548 7.152 25.581 1.00 45.03 215 GLU A CA 1
ATOM 1594 C C . GLU A 1 215 ? -26.988 8.498 26.175 1.00 45.03 215 GLU A C 1
ATOM 1596 O O . GLU A 1 215 ? -28.107 8.634 26.666 1.00 45.03 215 GLU A O 1
ATOM 1601 N N . GLY A 1 216 ? -26.113 9.505 26.170 1.00 49.41 216 GLY A N 1
ATOM 1602 C CA . GLY A 1 216 ? -26.539 10.858 26.528 1.00 49.41 216 GLY A CA 1
ATOM 1603 C C . GLY A 1 216 ? -25.537 11.721 27.273 1.00 49.41 216 GLY A C 1
ATOM 1604 O O . GLY A 1 216 ? -25.912 12.344 28.260 1.00 49.41 216 GLY A O 1
ATOM 1605 N N . GLN A 1 217 ? -24.300 11.847 26.789 1.00 40.50 217 GLN A N 1
ATOM 1606 C CA . GLN A 1 217 ? -23.475 13.022 27.100 1.00 40.50 217 GLN A CA 1
ATOM 1607 C C . GLN A 1 217 ? -22.685 13.498 25.875 1.00 40.50 217 GLN A C 1
ATOM 1609 O O . GLN A 1 217 ? -21.463 13.526 25.868 1.00 40.50 217 GLN A O 1
ATOM 1614 N N . PHE A 1 218 ? -23.406 13.950 24.849 1.00 46.81 218 PHE A N 1
ATOM 1615 C CA . PHE A 1 218 ? -22.944 15.084 24.050 1.00 46.81 218 PHE A CA 1
ATOM 1616 C C . PHE A 1 218 ? -23.763 16.297 24.490 1.00 46.81 218 PHE A C 1
ATOM 1618 O O . PHE A 1 218 ? -24.886 16.509 24.033 1.00 46.81 218 PHE A O 1
ATOM 1625 N N . LYS A 1 219 ? -23.233 17.057 25.452 1.00 41.88 219 LYS A N 1
ATOM 1626 C CA . LYS A 1 219 ? -23.699 18.416 25.731 1.00 41.88 219 LYS A CA 1
ATOM 1627 C C . LYS A 1 219 ? -22.705 19.395 25.114 1.00 41.88 219 LYS A C 1
ATOM 1629 O O . LYS A 1 219 ? -21.557 19.399 25.536 1.00 41.88 219 LYS A O 1
ATOM 1634 N N . GLN A 1 220 ? -23.249 20.145 24.151 1.00 47.66 220 GLN A N 1
ATOM 1635 C CA . GLN A 1 220 ? -22.964 21.519 23.699 1.00 47.66 220 GLN A CA 1
ATOM 1636 C C . GLN A 1 220 ? -21.509 21.947 23.518 1.00 47.66 220 GLN A C 1
ATOM 1638 O O . GLN A 1 220 ? -20.794 22.093 24.529 1.00 47.66 220 GLN A O 1
#

Secondary structure (DSSP, 8-state):
--SS-HHHHHHHHHHS---HHHHHHHHHHHHHHHHHHHHHHHHTT-S--------GGGHHHHHHHHHHHHHHHIIIIIIHHHIIIIIITS--TTT-GGGTT--TTSSHHHHHHHHHHHHHHHHHHHHHHHTT-HHHHHHHH-HHHHHHHHHHHHHHHHHHHHTTS-HHHHHHHHHHHHHHHHHHSSHHHHHTTSSPPPPTT--S------TT--S-----

Foldseek 3Di:
DPPDALVVLLVLQQPLDCDPQLVVLLVVLLVVLCVPLVCLCVLQVNFAQDDDDDDPVCVVVVVVCLVVVLVCVLVPPQLVVLSVLQSRQADFCVHCVVLPDPPPVNCVSLPPSLVVQLVVQCVVLVVCVVVVQNLSVQQSPDVSNSVSSSSLSNSLSSSCVSSRRHSSSSSSSNSVVVSCCVPRRVSVCSRNVNDDRDHGRPDPDDPPPPVPPDPDPPDD

Sequence (220 aa):
MSGLPCWTRLEASLLTPFDVNSIYVTAGVLGVLAVIATPIGQLSGFLSFRHAHADPDDAVKSRLVVAFGVVRTFFVPSLLEECFWRACLLPHPMVDAACIGGGPDCWAPYLIPNILFTLGHVASGAACGQVGLTGYRDTFYDPRFLLLAGCVGTAATAAYALTGGCVWAAAVVHWVPVAVWLFVFDGQDRLNGRLPLAPPGGGGGWTGLDPQQPEGQFKQ

pLDDT: mean 85.24, std 17.96, range [37.97, 98.75]